Protein AF-Q45EZ3-F1 (afdb_monomer_lite)

InterPro domains:
  IPR009743 Hs1pro-1, C-terminal [PF07014] (209-253)
  IPR009869 Nematode resistance protein-like HSPRO1, N-terminal [PF07231] (1-206)
  IPR038759 HSPRO1/HSPRO2 [PTHR34795] (1-253)

Organism: Patellifolia procumbens (NCBI:txid19768)

Secondary structure (DSSP, 8-state):
-----------------------------------PPP-------PPPPHHHHHHHHHHHTHHHHHHHHH----TT-TTHHHHHHHHHHHHHHHHHHHHHHH---TT--HHHHHHHHHHHHHHHHHHHHHHHHT-SSTT-S-EE-GGG--S-----TTS----EEEEETTEEEEE-----SS-HHHHHHTSTTTHHHHHHHHHHHHHHGGGSSSB--SS---TT-PPEE-HHHHH-HHHHHHTT--GGGGTT--

pLDDT: mean 73.41, std 22.98, range [30.31, 97.88]

Radius of gyration: 28.73 Å; chains: 1; bounding box: 77×58×93 Å

Sequence (254 aa):
MVDFDCKTKMVQSTQNLTKKSPKITTKRTISTPLISPVPVISGELSPASESSCSAYESYLKLPELRQLWSSNEFPGWDNEPIIKPALQALEITFRFISLVLSDARPYINRREWNRKLESLARDQVELISVLCEDDETRGSAPIVDLTSSYGEVMPQTGSSAEVWKLANGEHDTTVVCRSSEFSLLPRLATWQKSEEIASRIFYAVESAMRRCGYSLGLGEPNLDGKPNLDYDAVCRPSELHALKKGALDYIQNS

Structure (mmCIF, N/CA/C/O backbone):
data_AF-Q45EZ3-F1
#
_entry.id   AF-Q45EZ3-F1
#
loop_
_atom_site.group_PDB
_atom_site.id
_atom_site.type_symbol
_atom_site.label_atom_id
_atom_site.label_alt_id
_atom_site.label_comp_id
_atom_site.label_asym_id
_atom_site.label_entity_id
_atom_site.label_seq_id
_atom_site.pdbx_PDB_ins_code
_atom_site.Cartn_x
_atom_site.Cartn_y
_atom_site.Cartn_z
_atom_site.occupancy
_atom_site.B_iso_or_equiv
_atom_site.auth_seq_id
_atom_site.auth_comp_id
_atom_site.auth_asym_id
_atom_site.auth_atom_id
_atom_site.pdbx_PDB_model_num
ATOM 1 N N . MET A 1 1 ? -15.206 33.902 41.483 1.00 42.97 1 MET A N 1
ATOM 2 C CA . MET A 1 1 ? -13.877 34.431 41.124 1.00 42.97 1 MET A CA 1
ATOM 3 C C . MET A 1 1 ? -12.858 33.541 41.807 1.00 42.97 1 MET A C 1
ATOM 5 O O . MET A 1 1 ? -12.756 33.605 43.024 1.00 42.97 1 MET A O 1
ATOM 9 N N . VAL A 1 2 ? -12.249 32.615 41.068 1.00 34.38 2 VAL A N 1
ATOM 10 C CA . VAL A 1 2 ? -11.208 31.726 41.601 1.00 34.38 2 VAL A CA 1
ATOM 11 C C . VAL A 1 2 ? -10.155 31.575 40.509 1.00 34.38 2 VAL A C 1
ATOM 13 O O . VAL A 1 2 ? -10.343 30.812 39.565 1.00 34.38 2 VAL A O 1
ATOM 16 N N . ASP A 1 3 ? -9.105 32.383 40.624 1.00 30.95 3 ASP A N 1
ATOM 17 C CA . ASP A 1 3 ? -7.866 32.263 39.860 1.00 30.95 3 ASP A CA 1
ATOM 18 C C . ASP A 1 3 ? -7.023 31.118 40.435 1.00 30.95 3 ASP A C 1
ATOM 20 O O . ASP A 1 3 ? -6.875 30.985 41.653 1.00 30.95 3 ASP A O 1
ATOM 24 N N . PHE A 1 4 ? -6.481 30.283 39.550 1.00 33.88 4 PHE A N 1
ATOM 25 C CA . PHE A 1 4 ? -5.559 29.200 39.883 1.00 33.88 4 PHE A CA 1
ATOM 26 C C . PHE A 1 4 ? -4.119 29.646 39.597 1.00 33.88 4 PHE A C 1
ATOM 28 O O . PHE A 1 4 ? -3.664 29.582 38.459 1.00 33.88 4 PHE A O 1
ATOM 35 N N . ASP A 1 5 ? -3.386 30.040 40.640 1.00 37.09 5 ASP A N 1
ATOM 36 C CA . ASP A 1 5 ? -1.945 30.317 40.574 1.00 37.09 5 ASP A CA 1
ATOM 37 C C . ASP A 1 5 ? -1.138 29.125 41.119 1.00 37.09 5 ASP A C 1
ATOM 39 O O . ASP A 1 5 ? -1.034 28.906 42.330 1.00 37.09 5 ASP A O 1
ATOM 43 N N . CYS A 1 6 ? -0.521 28.348 40.224 1.00 35.62 6 CYS A N 1
ATOM 44 C CA . CYS A 1 6 ? 0.441 27.306 40.588 1.00 35.62 6 CYS A CA 1
ATOM 45 C C . CYS A 1 6 ? 1.833 27.931 40.773 1.00 35.62 6 CYS A C 1
ATOM 47 O O . CYS A 1 6 ? 2.566 28.165 39.814 1.00 35.62 6 CYS A O 1
ATOM 49 N N . LYS A 1 7 ? 2.201 28.219 42.027 1.00 32.66 7 LYS A N 1
ATOM 50 C CA . LYS A 1 7 ? 3.461 28.881 42.389 1.00 32.66 7 LYS A CA 1
ATOM 51 C C . LYS A 1 7 ? 4.560 27.862 42.709 1.00 32.66 7 LYS A C 1
ATOM 53 O O . LYS A 1 7 ? 4.590 27.273 43.788 1.00 32.66 7 LYS A O 1
ATOM 58 N N . THR A 1 8 ? 5.495 27.701 41.779 1.00 39.59 8 THR A N 1
ATOM 59 C CA . THR A 1 8 ? 6.783 27.011 41.940 1.00 39.59 8 THR A CA 1
ATOM 60 C C . THR A 1 8 ? 7.620 27.703 43.024 1.00 39.59 8 THR A C 1
ATOM 62 O O . THR A 1 8 ? 7.817 28.917 42.974 1.00 39.59 8 THR A O 1
ATOM 65 N N . LYS A 1 9 ? 8.150 26.954 43.998 1.00 33.25 9 LYS A N 1
ATOM 66 C CA . LYS A 1 9 ? 9.154 27.454 44.954 1.00 33.25 9 LYS A CA 1
ATOM 67 C C . LYS A 1 9 ? 10.375 26.531 44.985 1.00 33.25 9 LYS A C 1
ATOM 69 O O . LYS A 1 9 ? 10.404 25.554 45.722 1.00 33.25 9 LYS A O 1
ATOM 74 N N . MET A 1 10 ? 11.401 26.896 44.214 1.00 38.12 10 MET A N 1
ATOM 75 C CA . MET A 1 10 ? 12.801 26.733 44.624 1.00 38.12 10 MET A CA 1
ATOM 76 C C . MET A 1 10 ? 13.124 27.871 45.591 1.00 38.12 10 MET A C 1
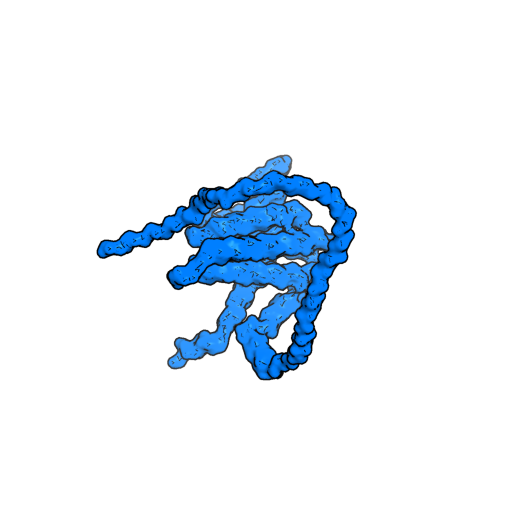ATOM 78 O O . MET A 1 10 ? 12.992 29.015 45.175 1.00 38.12 10 MET A O 1
ATOM 82 N N . VAL A 1 11 ? 13.597 27.587 46.808 1.00 33.41 11 VAL A N 1
ATOM 83 C CA . VAL A 1 11 ? 14.484 28.492 47.567 1.00 33.41 11 VAL A CA 1
ATOM 84 C C . VAL A 1 11 ? 15.376 27.663 48.499 1.00 33.41 11 VAL A C 1
ATOM 86 O O . VAL A 1 11 ? 14.901 26.890 49.326 1.00 33.41 11 VAL A O 1
ATOM 89 N N . GLN A 1 12 ? 16.682 27.864 48.338 1.00 34.59 12 GLN A N 1
ATOM 90 C CA . GLN A 1 12 ? 17.756 27.549 49.278 1.00 34.59 12 GLN A CA 1
ATOM 91 C C . GLN A 1 12 ? 17.675 28.476 50.504 1.00 34.59 12 GLN A C 1
ATOM 93 O O . GLN A 1 12 ? 17.465 29.667 50.307 1.00 34.59 12 GLN A O 1
ATOM 98 N N . SER A 1 13 ? 17.983 28.012 51.723 1.00 31.08 13 SER A N 1
ATOM 99 C CA . SER A 1 13 ? 18.925 28.760 52.580 1.00 31.08 13 SER A CA 1
ATOM 100 C C . SER A 1 13 ? 19.418 27.985 53.811 1.00 31.08 13 SER A C 1
ATOM 102 O O . SER A 1 13 ? 18.649 27.523 54.645 1.00 31.08 13 SER A O 1
ATOM 104 N N . THR A 1 14 ? 20.745 27.894 53.851 1.00 31.38 14 THR A N 1
ATOM 105 C CA . THR A 1 14 ? 21.743 27.768 54.930 1.00 31.38 14 THR A CA 1
ATOM 106 C C . THR A 1 14 ? 21.341 27.856 56.412 1.00 31.38 14 THR A C 1
ATOM 108 O O . THR A 1 14 ? 20.653 28.794 56.796 1.00 31.38 14 THR A O 1
ATOM 111 N N . GLN A 1 15 ? 22.002 27.048 57.264 1.00 30.88 15 GLN A N 1
ATOM 112 C CA . GLN A 1 15 ? 22.991 27.516 58.270 1.00 30.88 15 GLN A CA 1
ATOM 113 C C . GLN A 1 15 ? 23.556 26.359 59.129 1.00 30.88 15 GLN A C 1
ATOM 115 O O . GLN A 1 15 ? 22.813 25.705 59.852 1.00 30.88 15 GLN A O 1
ATOM 120 N N . ASN A 1 16 ? 24.879 26.133 59.094 1.00 30.91 16 ASN A N 1
ATOM 121 C CA . ASN A 1 16 ? 25.793 26.292 60.244 1.00 30.91 16 ASN A CA 1
ATOM 122 C C . ASN A 1 16 ? 27.162 25.620 60.024 1.00 30.91 16 ASN A C 1
ATOM 124 O O . ASN A 1 16 ? 27.290 24.497 59.545 1.00 30.91 16 ASN A O 1
ATOM 128 N N . LEU A 1 17 ? 28.193 26.381 60.383 1.00 35.97 17 LEU A N 1
ATOM 129 C CA . LEU A 1 17 ? 29.622 26.106 60.270 1.00 35.97 17 LEU A CA 1
ATOM 130 C C . LEU A 1 17 ? 30.067 24.981 61.213 1.00 35.97 17 LEU A C 1
ATOM 132 O O . LEU A 1 17 ? 29.785 25.052 62.399 1.00 35.97 17 LEU A O 1
ATOM 136 N N . THR A 1 18 ? 30.900 24.051 60.739 1.00 30.31 18 THR A N 1
ATOM 137 C CA . THR A 1 18 ? 32.104 23.614 61.474 1.00 30.31 18 THR A CA 1
ATOM 138 C C . THR A 1 18 ? 33.128 23.004 60.513 1.00 30.31 18 THR A C 1
ATOM 140 O O . THR A 1 18 ? 32.865 22.074 59.757 1.00 30.31 18 THR A O 1
ATOM 143 N N . LYS A 1 19 ? 34.328 23.585 60.535 1.00 42.78 19 LYS A N 1
ATOM 144 C CA . LYS A 1 19 ? 35.509 23.188 59.767 1.00 42.78 19 LYS A CA 1
ATOM 145 C C . LYS A 1 19 ? 36.081 21.882 60.320 1.00 42.78 19 LYS A C 1
ATOM 147 O O . LYS A 1 19 ? 36.644 21.938 61.406 1.00 42.78 19 LYS A O 1
ATOM 152 N N . LYS A 1 20 ? 36.039 20.776 59.568 1.00 32.34 20 LYS A N 1
ATOM 153 C CA . LYS A 1 20 ? 37.049 19.693 59.593 1.00 32.34 20 LYS A CA 1
ATOM 154 C C . LYS A 1 20 ? 37.012 18.930 58.268 1.00 32.34 20 LYS A C 1
ATOM 156 O O . LYS A 1 20 ? 36.026 18.272 57.966 1.00 32.34 20 LYS A O 1
ATOM 161 N N . SER A 1 21 ? 38.092 18.997 57.499 1.00 42.69 21 SER A N 1
ATOM 162 C CA . SER A 1 21 ? 38.322 18.122 56.347 1.00 42.69 21 SER A CA 1
ATOM 163 C C . SER A 1 21 ? 38.838 16.763 56.833 1.00 42.69 21 SER A C 1
ATOM 165 O O . SER A 1 21 ? 39.837 16.748 57.558 1.00 42.69 21 SER A O 1
ATOM 167 N N . PRO A 1 22 ? 38.265 15.623 56.408 1.00 34.03 22 PRO A N 1
ATOM 168 C CA . PRO A 1 22 ? 38.959 14.348 56.449 1.00 34.03 22 PRO A CA 1
ATOM 169 C C . PRO A 1 22 ? 39.285 13.851 55.035 1.00 34.03 22 PRO A C 1
ATOM 171 O O . PRO A 1 22 ? 38.510 13.969 54.089 1.00 34.03 22 PRO A O 1
ATOM 174 N N . LYS A 1 23 ? 40.494 13.304 54.925 1.00 35.50 23 LYS A N 1
ATOM 175 C CA . LYS A 1 23 ? 41.121 12.712 53.743 1.00 35.50 23 LYS A CA 1
ATOM 176 C C . LYS A 1 23 ? 40.203 11.712 53.027 1.00 35.50 23 LYS A C 1
ATOM 178 O O . LYS A 1 23 ? 39.778 10.722 53.620 1.00 35.50 23 LYS A O 1
ATOM 183 N N . ILE A 1 24 ? 39.996 11.927 51.728 1.00 32.72 24 ILE A N 1
ATOM 184 C CA . ILE A 1 24 ? 39.444 10.927 50.809 1.00 32.72 24 ILE A CA 1
ATOM 185 C C . ILE A 1 24 ? 40.454 9.781 50.731 1.00 32.72 24 ILE A C 1
ATOM 187 O O . ILE A 1 24 ? 41.541 9.933 50.179 1.00 32.72 24 ILE A O 1
ATOM 191 N N . THR A 1 25 ? 40.103 8.641 51.320 1.00 36.59 25 THR A N 1
ATOM 192 C CA . THR A 1 25 ? 40.832 7.386 51.129 1.00 36.59 25 THR A CA 1
ATOM 193 C C . THR A 1 25 ? 39.950 6.507 50.256 1.00 36.59 25 THR A C 1
ATOM 195 O O . THR A 1 25 ? 38.892 6.052 50.683 1.00 36.59 25 THR A O 1
ATOM 198 N N . THR A 1 26 ? 40.355 6.325 49.004 1.00 39.66 26 THR A N 1
ATOM 199 C CA . THR A 1 26 ? 39.654 5.511 48.011 1.00 39.66 26 THR A CA 1
ATOM 200 C C . THR A 1 26 ? 39.660 4.043 48.435 1.00 39.66 26 THR A C 1
ATOM 202 O O . THR A 1 26 ? 40.677 3.363 48.322 1.00 39.66 26 THR A O 1
ATOM 205 N N . LYS A 1 27 ? 38.511 3.527 48.875 1.00 36.47 27 LYS A N 1
ATOM 206 C CA . LYS A 1 27 ? 38.190 2.097 48.786 1.00 36.47 27 LYS A CA 1
ATOM 207 C C . LYS A 1 27 ? 36.907 1.961 47.981 1.00 36.47 27 LYS A C 1
ATOM 209 O O . LYS A 1 27 ? 35.803 2.102 48.491 1.00 36.47 27 LYS A O 1
ATOM 214 N N . ARG A 1 28 ? 37.090 1.754 46.678 1.00 34.34 28 ARG A N 1
ATOM 215 C CA . ARG A 1 28 ? 36.035 1.416 45.727 1.00 34.34 28 ARG A CA 1
ATOM 216 C C . ARG A 1 28 ? 35.630 -0.036 45.981 1.00 34.34 28 ARG A C 1
ATOM 218 O O . ARG A 1 28 ? 36.210 -0.947 45.403 1.00 34.34 28 ARG A O 1
ATOM 225 N N . THR A 1 29 ? 34.663 -0.250 46.865 1.00 38.53 29 THR A N 1
ATOM 226 C CA . THR A 1 29 ? 33.936 -1.521 46.928 1.00 38.53 29 THR A CA 1
ATOM 227 C C . THR A 1 29 ? 32.869 -1.457 45.844 1.00 38.53 29 THR A C 1
ATOM 229 O O .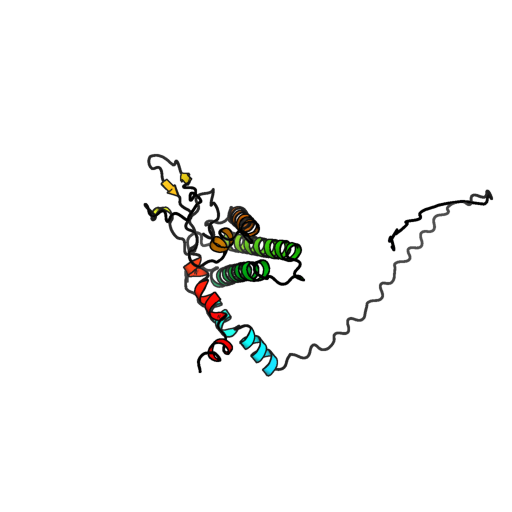 THR A 1 29 ? 31.936 -0.664 45.928 1.00 38.53 29 THR A O 1
ATOM 232 N N . ILE A 1 30 ? 33.063 -2.218 44.769 1.00 40.81 30 ILE A N 1
ATOM 233 C CA . ILE A 1 30 ? 32.087 -2.357 43.687 1.00 40.81 30 ILE A CA 1
ATOM 234 C C . ILE A 1 30 ? 30.937 -3.202 44.240 1.00 40.81 30 ILE A C 1
ATOM 236 O O . ILE A 1 30 ? 31.025 -4.424 44.276 1.00 40.81 30 ILE A O 1
ATOM 240 N N . SER A 1 31 ? 29.874 -2.557 44.709 1.00 38.16 31 SER A N 1
ATOM 241 C CA . SER A 1 31 ? 28.575 -3.197 44.901 1.00 38.16 31 SER A CA 1
ATOM 242 C C . SER A 1 31 ? 27.814 -3.123 43.578 1.00 38.16 31 SER A C 1
ATOM 244 O O . SER A 1 31 ? 27.193 -2.117 43.243 1.00 38.16 31 SER A O 1
ATOM 246 N N . THR A 1 32 ? 27.907 -4.193 42.793 1.00 46.00 32 THR A N 1
ATOM 247 C CA . THR A 1 32 ? 26.986 -4.475 41.686 1.00 46.00 32 THR A CA 1
ATOM 248 C C . THR A 1 32 ? 25.553 -4.535 42.222 1.00 46.00 32 THR A C 1
ATOM 250 O O . THR A 1 32 ? 25.325 -5.244 43.207 1.00 46.00 32 THR A O 1
ATOM 253 N N . PRO A 1 33 ? 24.574 -3.840 41.615 1.00 41.41 33 PRO A N 1
ATOM 254 C CA . PRO A 1 33 ? 23.182 -4.035 41.978 1.00 41.41 33 PRO A CA 1
ATOM 255 C C . PRO A 1 33 ? 22.778 -5.442 41.533 1.00 41.41 33 PRO A C 1
ATOM 257 O O . PRO A 1 33 ? 22.877 -5.787 40.355 1.00 41.41 33 PRO A O 1
ATOM 260 N N . LEU A 1 34 ? 22.359 -6.268 42.490 1.00 42.03 34 LEU A N 1
ATOM 261 C CA . LEU A 1 34 ? 21.733 -7.550 42.210 1.00 42.03 34 LEU A CA 1
ATOM 262 C C . LEU A 1 34 ? 20.381 -7.241 41.554 1.00 42.03 34 LEU A C 1
ATOM 264 O O . LEU A 1 34 ? 19.410 -6.910 42.232 1.00 42.03 34 LEU A O 1
ATOM 268 N N . ILE A 1 35 ? 20.341 -7.272 40.222 1.00 49.22 35 ILE A N 1
ATOM 269 C CA . ILE A 1 35 ? 19.091 -7.300 39.468 1.00 49.22 35 ILE A CA 1
ATOM 270 C C . ILE A 1 35 ? 18.428 -8.615 39.864 1.00 49.22 35 ILE A C 1
ATOM 272 O O . ILE A 1 35 ? 18.841 -9.683 39.420 1.00 49.22 35 ILE A O 1
ATOM 276 N N . SER A 1 36 ? 17.449 -8.539 40.765 1.00 48.25 36 SER A N 1
ATOM 277 C CA . SER A 1 36 ? 16.535 -9.647 41.011 1.00 48.25 36 SER A CA 1
ATOM 278 C C . SER A 1 36 ? 15.872 -9.965 39.672 1.00 48.25 36 SER A C 1
ATOM 280 O O . SER A 1 36 ? 15.180 -9.088 39.144 1.00 48.25 36 SER A O 1
ATOM 282 N N . PRO A 1 37 ? 16.070 -11.157 39.084 1.00 47.38 37 PRO A N 1
ATOM 283 C CA . PRO A 1 37 ? 15.303 -11.529 37.915 1.00 47.38 37 PRO A CA 1
ATOM 284 C C . PRO A 1 37 ? 13.846 -11.592 38.367 1.00 47.38 37 PRO A C 1
ATOM 286 O O . PRO A 1 37 ? 13.493 -12.351 39.271 1.00 47.38 37 PRO A O 1
ATOM 289 N N . VAL A 1 38 ? 13.009 -10.734 37.786 1.00 49.94 38 VAL A N 1
ATOM 290 C CA . VAL A 1 38 ? 11.563 -10.944 37.805 1.00 49.94 38 VAL A CA 1
ATOM 291 C C . VAL A 1 38 ? 11.367 -12.374 37.305 1.00 49.94 38 VAL A C 1
ATOM 293 O O . VAL A 1 38 ? 11.875 -12.681 36.222 1.00 49.94 38 VAL A O 1
ATOM 296 N N . PRO A 1 39 ? 10.726 -13.276 38.069 1.00 45.66 39 PRO A N 1
ATOM 297 C CA . PRO A 1 39 ? 10.408 -14.578 37.530 1.00 45.66 39 PRO A CA 1
ATOM 298 C C . PRO A 1 39 ? 9.500 -14.308 36.337 1.00 45.66 39 PRO A C 1
ATOM 300 O O . PRO A 1 39 ? 8.387 -13.802 36.486 1.00 45.66 39 PRO A O 1
ATOM 303 N N . VAL A 1 40 ? 10.013 -14.591 35.141 1.00 54.50 40 VAL A N 1
ATOM 304 C CA . VAL A 1 40 ? 9.179 -14.824 33.974 1.00 54.50 40 VAL A CA 1
ATOM 305 C C . VAL A 1 40 ? 8.340 -16.024 34.375 1.00 54.50 40 VAL A C 1
ATOM 307 O O . VAL A 1 40 ? 8.776 -17.169 34.288 1.00 54.50 40 VAL A O 1
ATOM 310 N N . ILE A 1 41 ? 7.164 -15.752 34.935 1.00 53.81 41 ILE A N 1
ATOM 311 C CA . ILE A 1 41 ? 6.106 -16.736 34.993 1.00 53.81 41 ILE A CA 1
ATOM 312 C C . ILE A 1 41 ? 5.771 -16.930 33.523 1.00 53.81 41 ILE A C 1
ATOM 314 O O . ILE A 1 41 ? 5.046 -16.132 32.931 1.00 53.81 41 ILE A O 1
ATOM 318 N N . SER A 1 42 ? 6.391 -17.943 32.921 1.00 54.78 42 SER A N 1
ATOM 319 C CA . SER A 1 42 ? 5.874 -18.606 31.738 1.00 54.78 42 SER A CA 1
ATOM 320 C C . SER A 1 42 ? 4.490 -19.108 32.124 1.00 54.78 42 SER A C 1
ATOM 322 O O . SER A 1 42 ? 4.325 -20.250 32.538 1.00 54.78 42 SER A O 1
ATOM 324 N N . GLY A 1 43 ? 3.503 -18.212 32.104 1.00 57.28 43 GLY A N 1
ATOM 325 C CA . GLY A 1 43 ? 2.116 -18.616 32.080 1.00 57.28 43 GLY A CA 1
ATOM 326 C C . GLY A 1 43 ? 1.997 -19.494 30.852 1.00 57.28 43 GLY A C 1
ATOM 327 O O . GLY A 1 43 ? 2.354 -19.050 29.760 1.00 57.28 43 GLY A O 1
ATOM 328 N N . GLU A 1 44 ? 1.606 -20.750 31.050 1.00 56.62 44 GLU A N 1
ATOM 329 C CA . GLU A 1 44 ? 1.219 -21.634 29.961 1.00 56.62 44 GLU A CA 1
ATOM 330 C C . GLU A 1 44 ? 0.225 -20.869 29.088 1.00 56.62 44 GLU A C 1
ATOM 332 O O . GLU A 1 44 ? -0.932 -20.667 29.459 1.00 56.62 44 GLU A O 1
ATOM 337 N N . LEU A 1 45 ? 0.697 -20.375 27.944 1.00 71.31 45 LEU A N 1
ATOM 338 C CA . LEU A 1 45 ? -0.165 -19.832 26.914 1.00 71.31 45 LEU A CA 1
ATOM 339 C C . LEU A 1 45 ? -0.903 -21.036 26.337 1.00 71.31 45 LEU A C 1
ATOM 341 O O . LEU A 1 45 ? -0.422 -21.696 25.419 1.00 71.31 45 LEU A O 1
ATOM 345 N N . SER A 1 46 ? -2.037 -21.379 26.945 1.00 81.12 46 SER A N 1
ATOM 346 C CA . SER A 1 46 ? -2.943 -22.364 26.373 1.00 81.12 46 SER A CA 1
ATOM 347 C C . SER A 1 46 ? -3.398 -21.838 25.005 1.00 81.12 46 SER A C 1
ATOM 349 O O . SER A 1 46 ? -3.740 -20.652 24.906 1.00 81.12 46 SER A O 1
ATOM 351 N N . PRO A 1 47 ? -3.359 -22.657 23.938 1.00 84.81 47 PRO A N 1
ATOM 352 C CA . PRO A 1 47 ? -3.814 -22.221 22.626 1.00 84.81 47 PRO A CA 1
ATOM 353 C C . PRO A 1 47 ? -5.282 -21.788 22.701 1.00 84.81 47 PRO A C 1
ATOM 355 O O . PRO A 1 47 ? -6.081 -22.368 23.439 1.00 84.81 47 PRO A O 1
ATOM 358 N N . ALA A 1 48 ? -5.643 -20.755 21.938 1.00 87.25 48 ALA A N 1
ATOM 359 C CA . ALA A 1 48 ? -7.032 -20.323 21.836 1.00 87.25 48 ALA A CA 1
ATOM 360 C C . ALA A 1 48 ? -7.923 -21.474 21.333 1.00 87.25 48 ALA A C 1
ATOM 362 O O . ALA A 1 48 ? -7.469 -22.350 20.594 1.00 87.25 48 ALA A O 1
ATOM 363 N N . SER A 1 49 ? -9.200 -21.476 21.727 1.00 93.19 49 SER A N 1
ATOM 364 C CA . SER A 1 49 ? -10.143 -22.491 21.252 1.00 93.19 49 SER A CA 1
ATOM 365 C C . SER A 1 49 ? -10.311 -22.414 19.732 1.00 93.19 49 SER A C 1
ATOM 367 O O . SER A 1 49 ? -10.303 -21.326 19.155 1.00 93.19 49 SER A O 1
ATOM 369 N N . GLU A 1 50 ? -10.548 -23.555 19.085 1.00 93.00 50 GLU A N 1
ATOM 370 C CA . GLU A 1 50 ? -10.766 -23.636 17.632 1.00 93.00 50 GLU A CA 1
ATOM 371 C C . GLU A 1 50 ? -11.907 -22.714 17.164 1.00 93.00 50 GLU A C 1
ATOM 373 O O . GLU A 1 50 ? -11.786 -22.016 16.159 1.00 93.00 50 GLU A O 1
ATOM 378 N N . SER A 1 51 ? -12.976 -22.610 17.962 1.00 93.50 51 SER A N 1
ATOM 379 C CA . SER A 1 51 ? -14.083 -21.679 17.715 1.00 93.50 51 SER A CA 1
ATOM 380 C C . SER A 1 51 ? -13.648 -20.209 17.723 1.00 93.50 51 SER A C 1
ATOM 382 O O . SER A 1 51 ? -14.151 -19.417 16.930 1.00 93.50 51 SER A O 1
ATOM 384 N N . SER A 1 52 ? -12.719 -19.835 18.608 1.00 91.38 52 SER A N 1
ATOM 385 C CA . SER A 1 52 ? -12.205 -18.465 18.711 1.00 91.38 52 SER A CA 1
ATOM 386 C C . SER A 1 52 ? -11.270 -18.142 17.548 1.00 91.38 52 SER A C 1
ATOM 388 O O . SER A 1 52 ? -11.350 -17.048 16.993 1.00 91.38 52 SER A O 1
ATOM 390 N N . CYS A 1 53 ? -10.438 -19.104 17.134 1.00 92.69 53 CYS A N 1
ATOM 391 C CA . CYS A 1 53 ? -9.597 -18.984 15.943 1.00 92.69 53 CYS A CA 1
ATOM 392 C C . CYS A 1 53 ? -10.447 -18.821 14.676 1.00 92.69 53 CYS A C 1
ATOM 394 O O . CYS A 1 53 ? -10.236 -17.877 13.921 1.00 92.69 53 CYS A O 1
ATOM 396 N N . SER A 1 54 ? -11.470 -19.663 14.488 1.00 91.69 54 SER A N 1
ATOM 397 C CA . SER A 1 54 ? -12.379 -19.573 13.338 1.00 91.69 54 SER A CA 1
ATOM 398 C C . SER A 1 54 ? -13.156 -18.250 13.310 1.00 91.69 54 SER A C 1
ATOM 400 O O . SER A 1 54 ? -13.272 -17.616 12.260 1.00 91.69 54 SER A O 1
ATOM 402 N N . ALA A 1 55 ? -13.632 -17.773 14.467 1.00 91.31 55 ALA A N 1
ATOM 403 C CA . ALA A 1 55 ? -14.293 -16.472 14.566 1.00 91.31 55 ALA A CA 1
ATOM 404 C C . ALA A 1 55 ? -13.345 -15.311 14.218 1.00 91.31 55 ALA A C 1
ATOM 406 O O . ALA A 1 55 ? -13.748 -14.380 13.522 1.00 91.31 55 ALA A O 1
ATOM 407 N N . TYR A 1 56 ? -12.087 -15.374 14.663 1.00 91.62 56 TYR A N 1
ATOM 408 C CA . TYR A 1 56 ? -11.058 -14.387 14.332 1.00 91.62 56 TYR A CA 1
ATOM 409 C C . TYR A 1 56 ? -10.734 -14.375 12.833 1.00 91.62 56 TYR A C 1
ATOM 411 O O . TYR A 1 56 ? -10.761 -13.315 12.204 1.00 91.62 56 TYR A O 1
ATOM 419 N N . GLU A 1 57 ? -10.501 -15.550 12.244 1.00 92.62 57 GLU A N 1
ATOM 420 C CA . GLU A 1 57 ? -10.248 -15.707 10.809 1.00 92.62 57 GLU A CA 1
ATOM 421 C C . GLU A 1 57 ? -11.418 -15.189 9.970 1.00 92.62 57 GLU A C 1
ATOM 423 O O . GLU A 1 57 ? -11.207 -14.446 9.011 1.00 92.62 57 GLU A O 1
ATOM 428 N N . SER A 1 58 ? -12.655 -15.506 10.367 1.00 90.50 58 SER A N 1
ATOM 429 C CA . SER A 1 58 ? -13.859 -15.027 9.687 1.00 90.50 58 SER A CA 1
ATOM 430 C C . SER A 1 58 ? -14.100 -13.527 9.875 1.00 90.50 58 SER A C 1
ATOM 432 O O . SER A 1 58 ? -14.677 -12.904 8.984 1.00 90.50 58 SER A O 1
ATOM 434 N N . TYR A 1 59 ? -13.721 -12.942 11.015 1.00 89.38 59 TYR A N 1
ATOM 435 C CA . TYR A 1 59 ? -13.863 -11.505 11.264 1.00 89.38 59 TYR A CA 1
ATOM 436 C C . TYR A 1 59 ? -12.899 -10.692 10.396 1.00 89.38 59 TYR A C 1
ATOM 438 O O . TYR A 1 59 ? -13.288 -9.682 9.815 1.00 89.38 59 TYR A O 1
ATOM 446 N N . LEU A 1 60 ? -11.652 -11.155 10.284 1.00 89.38 60 LEU A N 1
ATOM 447 C CA . LEU A 1 60 ? -10.617 -10.505 9.480 1.00 89.38 60 LEU A CA 1
ATOM 448 C C . LEU A 1 60 ? -10.617 -10.920 8.008 1.00 89.38 60 LEU A C 1
ATOM 450 O O . LEU A 1 60 ? -9.852 -10.345 7.236 1.00 89.38 60 LEU A O 1
ATOM 454 N N . LYS A 1 61 ? -11.447 -11.896 7.619 1.00 90.38 61 LYS A N 1
ATOM 455 C CA . LYS A 1 61 ? -11.489 -12.431 6.250 1.00 90.38 61 LYS A CA 1
ATOM 456 C C . LYS A 1 61 ? -10.143 -13.000 5.797 1.00 90.38 61 LYS A C 1
ATOM 458 O O . LYS A 1 61 ? -9.729 -12.833 4.652 1.00 90.38 61 LYS A O 1
ATOM 463 N N . LEU A 1 62 ? -9.440 -13.664 6.721 1.00 90.81 62 LEU A N 1
ATOM 464 C CA . LEU A 1 62 ? -8.105 -14.215 6.472 1.00 90.81 62 LEU A CA 1
ATOM 465 C C . LEU A 1 62 ? -8.072 -15.270 5.357 1.00 90.81 62 LEU A C 1
ATOM 467 O O . LEU A 1 62 ? -7.114 -15.237 4.586 1.00 90.81 62 LEU A O 1
ATOM 471 N N . PRO A 1 63 ? -9.056 -16.180 5.214 1.00 91.69 63 PRO A N 1
ATOM 472 C CA . PRO A 1 63 ? -9.059 -17.134 4.106 1.00 91.69 63 PRO A CA 1
ATOM 473 C C . PRO A 1 63 ? -9.119 -16.445 2.738 1.00 91.69 63 PRO A C 1
ATOM 475 O O . PRO A 1 63 ? -8.328 -16.767 1.852 1.00 91.69 63 PRO A O 1
ATOM 478 N N . GLU A 1 64 ? -10.011 -15.465 2.582 1.00 91.56 64 GLU A N 1
ATOM 479 C CA . GLU A 1 64 ? -10.184 -14.717 1.336 1.00 91.56 64 GLU A CA 1
ATOM 480 C C . GLU A 1 64 ? -8.957 -13.839 1.031 1.00 91.56 64 GLU A C 1
ATOM 482 O O . GLU A 1 64 ? -8.469 -13.800 -0.098 1.00 91.56 64 GLU A O 1
ATOM 487 N N . LEU A 1 65 ? -8.394 -13.193 2.053 1.00 91.31 65 LEU A N 1
ATOM 488 C CA . LEU A 1 65 ? -7.168 -12.401 1.948 1.00 91.31 65 LEU A CA 1
ATOM 489 C C . LEU A 1 65 ? -5.955 -13.273 1.571 1.00 91.31 65 LEU A C 1
ATOM 491 O O . LEU A 1 65 ? -5.176 -12.919 0.690 1.00 91.31 65 LEU A O 1
ATOM 495 N N . ARG A 1 66 ? -5.828 -14.462 2.175 1.00 91.50 66 ARG A N 1
ATOM 496 C CA . ARG A 1 66 ? -4.776 -15.434 1.845 1.00 91.50 66 ARG A CA 1
ATOM 497 C C . ARG A 1 66 ? -4.899 -15.935 0.409 1.00 91.50 66 ARG A C 1
ATOM 499 O O . ARG A 1 66 ? -3.878 -16.188 -0.230 1.00 91.50 66 ARG A O 1
ATOM 506 N N . GLN A 1 67 ? -6.117 -16.077 -0.110 1.00 91.75 67 GLN A N 1
ATOM 507 C CA . GLN A 1 67 ? -6.333 -16.437 -1.509 1.00 91.75 67 GLN A CA 1
ATOM 508 C C . GLN A 1 67 ? -5.776 -15.362 -2.455 1.00 91.75 67 GLN A C 1
ATOM 510 O O . GLN A 1 67 ? -5.088 -15.710 -3.409 1.00 91.75 67 GLN A O 1
ATOM 515 N N . LEU A 1 68 ? -5.988 -14.074 -2.154 1.00 89.88 68 LEU A N 1
ATOM 516 C CA . LEU A 1 68 ? -5.407 -12.967 -2.929 1.00 89.88 68 LEU A CA 1
ATOM 517 C C . LEU A 1 68 ? -3.873 -12.923 -2.848 1.00 89.88 68 LEU A C 1
ATOM 519 O O . LEU A 1 68 ? -3.215 -12.572 -3.821 1.00 89.88 68 LEU A O 1
ATOM 523 N N . TRP A 1 69 ? -3.294 -13.282 -1.700 1.00 89.19 69 TRP A N 1
ATOM 524 C CA . TRP A 1 69 ? -1.836 -13.328 -1.512 1.00 89.19 69 TRP A CA 1
ATOM 525 C C . TRP A 1 69 ? -1.160 -14.483 -2.235 1.00 89.19 69 TRP A C 1
ATOM 527 O O . TRP A 1 69 ? -0.004 -14.374 -2.625 1.00 89.19 69 TRP A O 1
ATOM 53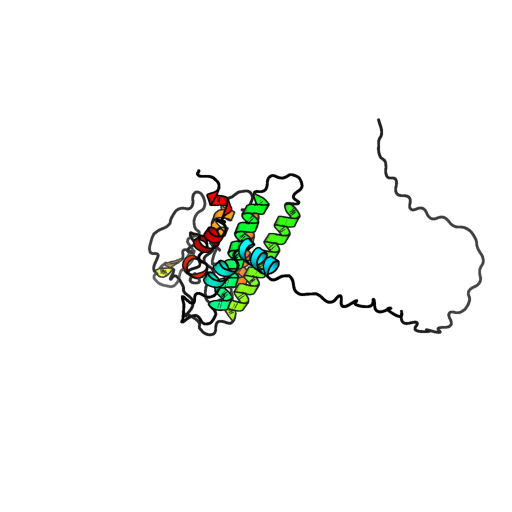7 N N . SER A 1 70 ? -1.866 -15.604 -2.358 1.00 87.56 70 SER A N 1
ATOM 538 C CA . SER A 1 70 ? -1.323 -16.840 -2.923 1.00 87.56 70 SER A CA 1
ATOM 539 C C . SER A 1 70 ? -1.590 -17.001 -4.416 1.00 87.56 70 SER A C 1
ATOM 541 O O . SER A 1 70 ? -1.076 -17.952 -5.007 1.00 87.56 70 SER A O 1
ATOM 543 N N . SER A 1 71 ? -2.356 -16.101 -5.046 1.00 87.38 71 SER A N 1
ATOM 544 C CA . SER A 1 71 ? -2.484 -16.105 -6.501 1.00 87.38 71 SER A CA 1
ATOM 545 C C . SER A 1 71 ? -1.170 -15.644 -7.130 1.00 87.38 71 SER A C 1
ATOM 547 O O . SER A 1 71 ? -0.722 -14.525 -6.890 1.00 87.38 71 SER A O 1
ATOM 549 N N . ASN A 1 72 ? -0.563 -16.531 -7.916 1.00 85.56 72 ASN A N 1
ATOM 550 C CA . ASN A 1 72 ? 0.597 -16.235 -8.747 1.00 85.56 72 ASN A CA 1
ATOM 551 C C . ASN A 1 72 ? 0.093 -15.943 -10.161 1.00 85.56 72 ASN A C 1
ATOM 553 O O . ASN A 1 72 ? -0.401 -16.836 -10.855 1.00 85.56 72 ASN A O 1
ATOM 557 N N . GLU A 1 73 ? 0.123 -14.673 -10.527 1.00 87.00 73 GLU A N 1
ATOM 558 C CA . GLU A 1 73 ? -0.375 -14.167 -11.806 1.00 87.00 73 GLU A CA 1
ATOM 559 C C . GLU A 1 73 ? 0.765 -13.764 -12.735 1.00 87.00 73 GLU A C 1
ATOM 561 O O . GLU A 1 73 ? 0.575 -13.686 -13.951 1.00 87.00 73 GLU A O 1
ATOM 566 N N . PHE A 1 74 ? 1.955 -13.565 -12.171 1.00 88.06 74 PHE A N 1
ATOM 567 C CA . PHE A 1 74 ? 3.153 -13.131 -12.863 1.00 88.06 74 PHE A CA 1
ATOM 568 C C . PHE A 1 74 ? 4.249 -14.180 -12.647 1.00 88.06 74 PHE A C 1
ATOM 570 O O . PHE A 1 74 ? 5.224 -13.927 -11.946 1.00 88.06 74 PHE A O 1
ATOM 577 N N . PRO A 1 75 ? 4.152 -15.358 -13.294 1.00 81.06 75 PRO A N 1
ATOM 578 C CA . PRO A 1 75 ? 5.049 -16.486 -13.033 1.00 81.06 75 PRO A CA 1
ATOM 579 C C . PRO A 1 75 ? 6.514 -16.226 -13.408 1.00 81.06 75 PRO A C 1
ATOM 581 O O . PRO A 1 75 ? 7.375 -17.015 -13.041 1.00 81.06 75 PRO A O 1
ATOM 584 N N . GLY A 1 76 ? 6.801 -15.159 -14.161 1.00 83.38 76 GLY A N 1
ATOM 585 C CA . GLY A 1 76 ? 8.168 -14.717 -14.442 1.00 83.38 76 GLY A CA 1
ATOM 586 C C . GLY A 1 76 ? 8.780 -13.849 -13.340 1.00 83.38 76 GLY A C 1
ATOM 587 O O . GLY A 1 76 ? 9.983 -13.608 -13.382 1.00 83.38 76 GLY A O 1
ATOM 588 N N . TRP A 1 77 ? 7.974 -13.370 -12.389 1.00 88.50 77 TRP A N 1
ATOM 589 C CA . TRP A 1 77 ? 8.378 -12.468 -11.318 1.00 88.50 77 TRP A CA 1
ATOM 590 C C . TRP A 1 77 ? 8.517 -13.229 -9.996 1.00 88.50 77 TRP A C 1
ATOM 592 O O . TRP A 1 77 ? 7.563 -13.379 -9.232 1.00 88.50 77 TRP A O 1
ATOM 602 N N . ASP A 1 78 ? 9.733 -13.694 -9.711 1.00 86.50 78 ASP A N 1
ATOM 603 C CA . ASP A 1 78 ? 10.027 -14.572 -8.567 1.00 86.50 78 ASP A CA 1
ATOM 604 C C . ASP A 1 78 ? 9.665 -13.950 -7.207 1.00 86.50 78 ASP A C 1
ATOM 606 O O . ASP A 1 78 ? 9.316 -14.657 -6.258 1.00 86.50 78 ASP A O 1
ATOM 610 N N . ASN A 1 79 ? 9.693 -12.617 -7.121 1.00 88.06 79 ASN A N 1
ATOM 611 C CA . ASN A 1 79 ? 9.383 -11.865 -5.909 1.00 88.06 79 ASN A CA 1
ATOM 612 C C . ASN A 1 79 ? 7.886 -11.544 -5.735 1.00 88.06 79 ASN A C 1
ATOM 614 O O . ASN A 1 79 ? 7.511 -11.000 -4.690 1.00 88.06 79 ASN A O 1
ATOM 618 N N . GLU A 1 80 ? 7.013 -11.911 -6.688 1.00 90.00 80 GLU A N 1
ATOM 619 C CA . GLU A 1 80 ? 5.555 -11.723 -6.591 1.00 90.00 80 GLU A CA 1
ATOM 620 C C . GLU A 1 80 ? 4.975 -12.137 -5.221 1.00 90.00 80 GLU A C 1
ATOM 622 O O . GLU A 1 80 ? 4.316 -11.298 -4.599 1.00 90.00 80 GLU A O 1
ATOM 627 N N . PRO A 1 81 ? 5.217 -13.355 -4.680 1.00 90.56 81 PRO A N 1
ATOM 628 C CA . PRO A 1 81 ? 4.576 -13.801 -3.439 1.00 90.56 81 PRO A CA 1
ATOM 629 C C . PRO A 1 81 ? 4.969 -12.985 -2.200 1.00 90.56 81 PRO A C 1
ATOM 631 O O . PRO A 1 81 ? 4.317 -13.106 -1.164 1.00 90.56 81 PRO A O 1
ATOM 634 N N . ILE A 1 82 ? 6.024 -12.169 -2.281 1.00 91.31 82 ILE A N 1
ATOM 635 C CA . ILE A 1 82 ? 6.498 -11.320 -1.182 1.00 91.31 82 ILE A CA 1
ATOM 636 C C . ILE A 1 82 ? 6.082 -9.864 -1.419 1.00 91.31 82 ILE A C 1
ATOM 638 O O . ILE A 1 82 ? 5.540 -9.218 -0.518 1.00 91.31 82 ILE A O 1
ATOM 642 N N . ILE A 1 83 ? 6.285 -9.352 -2.636 1.00 92.00 83 ILE A N 1
ATOM 643 C CA . ILE A 1 83 ? 5.994 -7.957 -2.980 1.00 92.00 83 ILE A CA 1
ATOM 64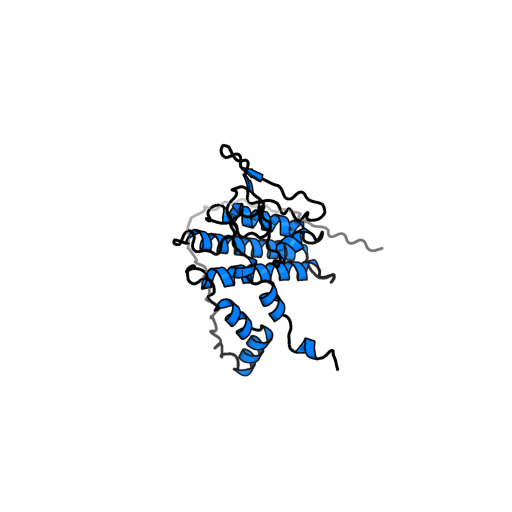4 C C . ILE A 1 83 ? 4.483 -7.713 -3.039 1.00 92.00 83 ILE A C 1
ATOM 646 O O . ILE A 1 83 ? 4.010 -6.700 -2.524 1.00 92.00 83 ILE A O 1
ATOM 650 N N . LYS A 1 84 ? 3.691 -8.643 -3.588 1.00 93.25 84 LYS A N 1
ATOM 651 C CA . LYS A 1 84 ? 2.234 -8.479 -3.712 1.00 93.25 84 LYS A CA 1
ATOM 652 C C . LYS A 1 84 ? 1.544 -8.268 -2.353 1.00 93.25 84 LYS A C 1
ATOM 654 O O . LYS A 1 84 ? 0.841 -7.263 -2.217 1.00 93.25 84 LYS A O 1
ATOM 659 N N . PRO A 1 85 ? 1.776 -9.093 -1.309 1.00 94.19 85 PRO A N 1
ATOM 660 C CA . PRO A 1 85 ? 1.251 -8.807 0.028 1.00 94.19 85 PRO A CA 1
ATOM 661 C C . PRO A 1 85 ? 1.754 -7.485 0.621 1.00 94.19 85 PRO A C 1
ATOM 663 O O . PRO A 1 85 ? 0.994 -6.808 1.314 1.00 94.19 85 PRO A O 1
ATOM 666 N N . ALA A 1 86 ? 3.002 -7.085 0.348 1.00 95.06 86 ALA A N 1
ATOM 667 C CA . ALA A 1 86 ? 3.547 -5.816 0.834 1.00 95.06 86 ALA A CA 1
ATOM 668 C C . ALA A 1 86 ? 2.835 -4.604 0.202 1.00 95.06 86 ALA A C 1
ATOM 670 O O . ALA A 1 86 ? 2.437 -3.679 0.914 1.00 95.06 86 ALA A O 1
ATOM 671 N N . LEU A 1 87 ? 2.583 -4.640 -1.111 1.00 95.06 87 LEU A N 1
ATOM 672 C CA . LEU A 1 87 ? 1.815 -3.611 -1.821 1.00 95.06 87 LEU A CA 1
ATOM 673 C C . LEU A 1 87 ? 0.363 -3.549 -1.330 1.00 95.06 87 LEU A C 1
ATOM 675 O O . LEU A 1 87 ? -0.178 -2.461 -1.133 1.00 95.06 87 LEU A O 1
ATOM 679 N N . GLN A 1 88 ? -0.256 -4.699 -1.056 1.00 94.75 88 GLN A N 1
ATOM 680 C CA . GLN A 1 88 ? -1.601 -4.748 -0.480 1.00 94.75 88 GLN A CA 1
ATOM 681 C C . GLN A 1 88 ? -1.648 -4.221 0.957 1.00 94.75 88 GLN A C 1
ATOM 683 O O . GLN A 1 88 ? -2.590 -3.517 1.325 1.00 94.75 88 GLN A O 1
ATOM 688 N N . ALA A 1 89 ? -0.628 -4.499 1.772 1.00 95.19 89 ALA A N 1
ATOM 689 C CA . ALA A 1 89 ? -0.504 -3.922 3.107 1.00 95.19 89 ALA A CA 1
ATOM 690 C C . ALA A 1 89 ? -0.403 -2.390 3.051 1.00 95.19 89 ALA A C 1
ATOM 692 O O . ALA A 1 89 ? -1.006 -1.703 3.880 1.00 95.19 89 ALA A O 1
ATOM 693 N N . LEU A 1 90 ? 0.297 -1.854 2.050 1.00 96.19 90 LEU A N 1
ATOM 694 C CA . LEU A 1 90 ? 0.380 -0.418 1.805 1.00 96.19 90 LEU A CA 1
ATOM 695 C C . LEU A 1 90 ? -0.993 0.178 1.427 1.00 96.19 90 LEU A C 1
ATOM 697 O O . LEU A 1 90 ? -1.401 1.199 1.983 1.00 96.19 90 LEU A O 1
ATOM 701 N N . GLU A 1 91 ? -1.771 -0.497 0.578 1.00 95.44 91 GLU A N 1
ATOM 702 C CA . GLU A 1 91 ? -3.138 -0.076 0.227 1.00 95.44 91 GLU A CA 1
ATOM 703 C C . GLU A 1 91 ? -4.102 -0.130 1.434 1.00 95.44 91 GLU A C 1
ATOM 705 O O . GLU A 1 91 ? -4.951 0.754 1.611 1.00 95.44 91 GLU A O 1
ATOM 710 N N . ILE A 1 92 ? -3.946 -1.114 2.331 1.00 95.06 92 ILE A N 1
ATOM 711 C CA . ILE A 1 92 ? -4.662 -1.149 3.620 1.00 95.06 92 ILE A CA 1
ATOM 712 C C . ILE A 1 92 ? -4.294 0.076 4.468 1.00 95.06 92 ILE A C 1
ATOM 714 O O . ILE A 1 92 ? -5.184 0.705 5.049 1.00 95.06 92 ILE A O 1
ATOM 718 N N . THR A 1 93 ? -3.017 0.465 4.508 1.00 96.81 93 THR A N 1
ATOM 719 C CA . THR A 1 93 ? -2.564 1.673 5.214 1.00 96.81 93 THR A CA 1
ATOM 720 C C . THR A 1 93 ? -3.186 2.939 4.625 1.00 96.81 93 THR A C 1
ATOM 722 O O . THR A 1 93 ? -3.680 3.774 5.385 1.00 96.81 93 THR A O 1
ATOM 725 N N . PHE A 1 94 ? -3.267 3.081 3.297 1.00 96.25 94 PHE A N 1
ATOM 726 C CA . PHE A 1 94 ? -3.939 4.227 2.664 1.00 96.25 94 PHE A CA 1
ATOM 727 C C . PHE A 1 94 ? -5.412 4.322 3.069 1.00 96.25 94 PHE A C 1
ATOM 729 O O . PHE A 1 94 ? -5.924 5.396 3.402 1.00 96.25 94 PHE A O 1
ATOM 736 N N . ARG A 1 95 ? -6.105 3.184 3.132 1.00 93.38 95 ARG A N 1
ATOM 737 C CA . ARG A 1 95 ? -7.490 3.122 3.624 1.00 93.38 95 ARG A CA 1
ATOM 738 C C . ARG A 1 95 ? -7.586 3.481 5.093 1.00 93.38 95 ARG A C 1
ATOM 740 O O . ARG A 1 95 ? -8.511 4.189 5.488 1.00 93.38 95 ARG A O 1
ATOM 747 N N . PHE A 1 96 ? -6.628 3.043 5.900 1.00 94.38 96 PHE A N 1
ATOM 748 C CA . PHE A 1 96 ? -6.595 3.395 7.309 1.00 94.38 96 PHE A CA 1
ATOM 749 C C . PHE A 1 96 ? -6.389 4.903 7.509 1.00 94.38 96 PHE A C 1
ATOM 751 O O . PHE A 1 96 ? -7.097 5.513 8.312 1.00 94.38 96 PHE A O 1
ATOM 758 N N . ILE A 1 97 ? -5.524 5.527 6.703 1.00 95.00 97 ILE A N 1
ATOM 759 C CA . ILE A 1 97 ? -5.359 6.986 6.644 1.00 95.00 97 ILE A CA 1
ATOM 760 C C . ILE A 1 97 ? -6.688 7.671 6.323 1.00 95.00 97 ILE A C 1
ATOM 762 O O . ILE A 1 97 ? -7.112 8.555 7.071 1.00 95.00 97 ILE A O 1
ATOM 766 N N . SER A 1 98 ? -7.385 7.231 5.271 1.00 93.69 98 SER A N 1
ATOM 767 C CA . SER A 1 98 ? -8.707 7.764 4.916 1.00 93.69 98 SER A CA 1
ATOM 768 C C . SER A 1 98 ? -9.687 7.694 6.089 1.00 93.69 98 SER A C 1
ATOM 770 O O . SER A 1 98 ? -10.338 8.694 6.402 1.00 93.69 98 SER A O 1
ATOM 772 N N . LEU A 1 99 ? -9.772 6.542 6.761 1.00 92.06 99 LEU A N 1
ATOM 773 C CA . LEU A 1 99 ? -10.703 6.321 7.866 1.00 92.06 99 LEU A CA 1
ATOM 774 C C . LEU A 1 99 ? -10.393 7.222 9.066 1.00 92.06 99 LEU A C 1
ATOM 776 O O . LEU A 1 99 ? -11.294 7.879 9.584 1.00 92.06 99 LEU A O 1
ATOM 780 N N . VAL A 1 100 ? -9.130 7.289 9.491 1.00 92.81 100 VAL A N 1
ATOM 781 C CA . VAL A 1 100 ? -8.735 8.042 10.689 1.00 92.81 100 VAL A CA 1
ATOM 782 C C . VAL A 1 100 ? -8.830 9.549 10.471 1.00 92.81 100 VAL A C 1
ATOM 784 O O . VAL A 1 100 ? -9.307 10.268 11.350 1.00 92.81 100 VAL A O 1
ATOM 787 N N . LEU A 1 101 ? -8.419 10.048 9.302 1.00 89.75 101 LEU A N 1
ATOM 788 C CA . LEU A 1 101 ? -8.471 11.483 9.003 1.00 89.75 101 LEU A CA 1
ATOM 789 C C . LEU A 1 101 ? -9.894 11.976 8.707 1.00 89.75 101 LEU A C 1
ATOM 791 O O . LEU A 1 101 ? -10.200 13.156 8.912 1.00 89.75 101 LEU A O 1
ATOM 795 N N . SER A 1 102 ? -10.785 11.079 8.281 1.00 90.12 102 SER A N 1
ATOM 796 C CA . SER A 1 102 ? -12.203 11.395 8.085 1.00 90.12 102 SER A CA 1
ATOM 797 C C . SER A 1 102 ? -13.018 11.347 9.378 1.00 90.12 102 SER A C 1
ATOM 799 O O . SER A 1 102 ? -14.118 11.901 9.411 1.00 90.12 102 SER A O 1
ATOM 801 N N . ASP A 1 103 ? -12.500 10.741 10.448 1.00 90.25 103 ASP A N 1
ATOM 802 C CA . ASP A 1 103 ? -13.241 10.575 11.695 1.00 90.25 103 ASP A CA 1
ATOM 803 C C . ASP A 1 103 ? -13.504 11.924 12.390 1.00 90.25 103 ASP A C 1
ATOM 805 O O . ASP A 1 103 ? -12.590 12.680 12.742 1.00 90.25 103 ASP A O 1
ATOM 809 N N . ALA A 1 104 ? -14.785 12.245 12.577 1.00 87.88 104 ALA A N 1
ATOM 810 C CA . ALA A 1 104 ? -15.251 13.497 13.165 1.00 87.88 104 ALA A CA 1
ATOM 811 C C . ALA A 1 104 ? -15.230 13.506 14.705 1.00 87.88 104 ALA A C 1
ATOM 813 O O . ALA A 1 104 ? -15.475 14.554 15.304 1.00 87.88 104 ALA A O 1
ATOM 814 N N . ARG A 1 105 ? -14.961 12.369 15.360 1.00 88.62 105 ARG A N 1
ATOM 815 C CA . ARG A 1 105 ? -15.095 12.242 16.815 1.00 88.62 105 ARG A CA 1
ATOM 816 C C . ARG A 1 105 ? -14.042 13.081 17.564 1.00 88.62 105 ARG A C 1
ATOM 818 O O . ARG A 1 105 ? -12.863 13.056 17.210 1.00 88.62 105 ARG A O 1
ATOM 825 N N . PRO A 1 106 ? -14.437 13.813 18.625 1.00 82.12 106 PRO A N 1
ATOM 826 C CA . PRO A 1 106 ? -13.616 14.870 19.229 1.00 82.12 106 PRO A CA 1
ATOM 827 C C . PRO A 1 106 ? -12.436 14.367 20.072 1.00 82.12 106 PRO A C 1
ATOM 829 O O . PRO A 1 106 ? -11.510 15.124 20.339 1.00 82.12 106 PRO A O 1
ATOM 832 N N . TYR A 1 107 ? -12.446 13.102 20.496 1.00 83.50 107 TYR A N 1
ATOM 833 C CA . TYR A 1 107 ? -11.394 12.512 21.334 1.00 83.50 107 TYR A CA 1
ATOM 834 C C . TYR A 1 107 ? -10.210 11.944 20.536 1.00 83.50 107 TYR A C 1
ATOM 836 O O . TYR A 1 107 ? -9.280 11.379 21.111 1.00 83.50 107 TYR A O 1
ATOM 844 N N . ILE A 1 108 ? -10.233 12.053 19.207 1.00 87.50 108 ILE A N 1
ATOM 845 C CA . ILE A 1 108 ? -9.183 11.497 18.358 1.00 87.50 108 ILE A CA 1
ATOM 846 C C . ILE A 1 108 ? -7.991 12.442 18.338 1.00 87.50 108 ILE A C 1
ATOM 848 O O . ILE A 1 108 ? -8.072 13.576 17.867 1.00 87.50 108 ILE A O 1
ATOM 852 N N . ASN A 1 109 ? -6.841 11.941 18.785 1.00 90.94 109 ASN A N 1
ATOM 853 C CA . ASN A 1 109 ? -5.573 12.639 18.629 1.00 90.94 109 ASN A CA 1
ATOM 854 C C . ASN A 1 109 ? -5.096 12.555 17.169 1.00 90.94 109 ASN A C 1
ATOM 856 O O . ASN A 1 109 ? -4.233 11.747 16.824 1.00 90.94 109 ASN A O 1
ATOM 860 N N . ARG A 1 110 ? -5.684 13.386 16.301 1.00 88.06 110 ARG A N 1
ATOM 861 C CA . ARG A 1 110 ? -5.394 13.396 14.858 1.00 88.06 110 ARG A CA 1
ATOM 862 C C . ARG A 1 110 ? -3.924 13.654 14.557 1.00 88.06 110 ARG A C 1
ATOM 864 O O . ARG A 1 110 ? -3.397 13.065 13.627 1.00 88.06 110 ARG A O 1
ATOM 871 N N . ARG A 1 111 ? -3.254 14.499 15.348 1.00 90.31 111 ARG A N 1
ATOM 872 C CA . ARG A 1 111 ? -1.835 14.820 15.151 1.00 90.31 111 ARG A CA 1
ATOM 873 C C . ARG A 1 111 ? -0.954 13.589 15.333 1.00 90.31 111 ARG A C 1
ATOM 875 O O . ARG A 1 111 ? -0.093 13.332 14.499 1.00 90.31 111 ARG A O 1
ATOM 882 N N . GLU A 1 112 ? -1.176 12.833 16.407 1.00 93.75 112 GLU A N 1
ATOM 883 C CA . GLU A 1 112 ? -0.384 11.631 16.666 1.00 93.75 112 GLU A CA 1
ATOM 884 C C . GLU A 1 112 ? -0.718 10.511 15.682 1.00 93.75 112 GLU A C 1
ATOM 886 O O . GLU A 1 112 ? 0.188 9.838 15.198 1.00 93.75 112 GLU A O 1
ATOM 891 N N . TRP A 1 113 ? -1.995 10.345 15.334 1.00 93.69 113 TRP A N 1
ATOM 892 C CA . TRP A 1 113 ? -2.390 9.402 14.292 1.00 93.69 113 TRP A CA 1
ATOM 893 C C . TRP A 1 113 ? -1.771 9.739 12.938 1.00 93.69 113 TRP A C 1
ATOM 895 O O . TRP A 1 113 ? -1.221 8.850 12.303 1.00 93.69 113 TRP A O 1
ATOM 905 N N . ASN A 1 114 ? -1.791 11.010 12.532 1.00 93.56 114 ASN A N 1
ATOM 906 C CA . ASN A 1 114 ? -1.165 11.463 11.292 1.00 93.56 114 ASN A CA 1
ATOM 907 C C . ASN A 1 114 ? 0.336 11.122 11.287 1.00 93.56 114 ASN A C 1
ATOM 909 O O . ASN A 1 114 ? 0.804 10.421 10.397 1.00 93.56 114 ASN A O 1
ATOM 913 N N . ARG A 1 115 ? 1.065 11.478 12.358 1.00 95.12 115 ARG A N 1
ATOM 914 C CA . ARG A 1 115 ? 2.496 11.152 12.508 1.00 95.12 115 ARG A CA 1
ATOM 915 C C . ARG A 1 115 ? 2.776 9.649 12.420 1.00 95.12 115 ARG A C 1
ATOM 917 O O . ARG A 1 115 ? 3.717 9.241 11.747 1.00 95.12 115 ARG A O 1
ATOM 924 N N . LYS A 1 116 ? 1.984 8.824 13.113 1.00 96.62 116 LYS A N 1
ATOM 925 C CA . LYS A 1 116 ? 2.168 7.364 13.136 1.00 96.62 116 LYS A CA 1
ATOM 926 C C . LYS A 1 116 ? 1.846 6.712 11.799 1.00 96.62 116 LYS A C 1
ATOM 928 O O . LYS A 1 116 ? 2.574 5.820 11.387 1.00 96.62 116 LYS A O 1
ATOM 933 N N . LEU A 1 117 ? 0.777 7.144 11.137 1.00 96.62 117 LEU A N 1
ATOM 934 C CA . LEU A 1 117 ? 0.376 6.605 9.840 1.00 96.62 117 LEU A CA 1
ATOM 935 C C . LEU A 1 117 ? 1.354 7.010 8.739 1.00 96.62 117 LEU A C 1
ATOM 937 O O . LEU A 1 117 ? 1.688 6.190 7.894 1.00 96.62 117 LEU A O 1
ATOM 941 N N . GLU A 1 118 ? 1.863 8.240 8.790 1.00 96.50 118 GLU A N 1
ATOM 942 C CA . GLU A 1 118 ? 2.931 8.694 7.903 1.00 96.50 118 GLU A CA 1
ATOM 943 C C . GLU A 1 118 ? 4.222 7.891 8.127 1.00 96.50 118 GLU A C 1
ATOM 945 O O . GLU A 1 118 ? 4.864 7.486 7.162 1.00 96.50 118 GLU A O 1
ATOM 950 N N . SER A 1 119 ? 4.599 7.629 9.388 1.00 97.81 119 SER A N 1
ATOM 951 C CA . SER A 1 119 ? 5.723 6.737 9.719 1.00 97.81 119 SER A CA 1
ATOM 952 C C . SER A 1 119 ? 5.513 5.340 9.153 1.00 97.81 119 SER A C 1
ATOM 954 O O . SER A 1 119 ? 6.361 4.863 8.418 1.00 97.81 119 SER A O 1
ATOM 956 N N . LEU A 1 120 ? 4.356 4.731 9.421 1.00 97.88 120 LEU A N 1
ATOM 957 C CA . LEU A 1 120 ? 4.033 3.386 8.958 1.00 97.88 120 LEU A CA 1
ATOM 958 C C . LEU A 1 120 ? 4.095 3.272 7.431 1.00 97.88 120 LEU A C 1
ATOM 960 O O . LEU A 1 120 ? 4.694 2.333 6.921 1.00 97.88 120 LEU A O 1
ATOM 964 N N . ALA A 1 121 ? 3.494 4.220 6.707 1.00 97.56 121 ALA A N 1
ATOM 965 C CA . ALA A 1 121 ? 3.509 4.214 5.247 1.00 97.56 121 ALA A CA 1
ATOM 966 C C . ALA A 1 121 ? 4.936 4.359 4.698 1.00 97.56 121 ALA A C 1
ATOM 968 O O . ALA A 1 121 ? 5.301 3.657 3.761 1.00 97.56 121 ALA A O 1
ATOM 969 N N . ARG A 1 122 ? 5.761 5.227 5.299 1.00 97.50 122 ARG A N 1
ATOM 970 C CA . ARG A 1 122 ? 7.173 5.377 4.921 1.00 97.50 122 ARG A CA 1
ATOM 971 C C . ARG A 1 122 ? 7.964 4.093 5.155 1.00 97.50 122 ARG A C 1
ATOM 973 O O . ARG A 1 122 ? 8.662 3.661 4.249 1.00 97.50 122 ARG A O 1
ATOM 980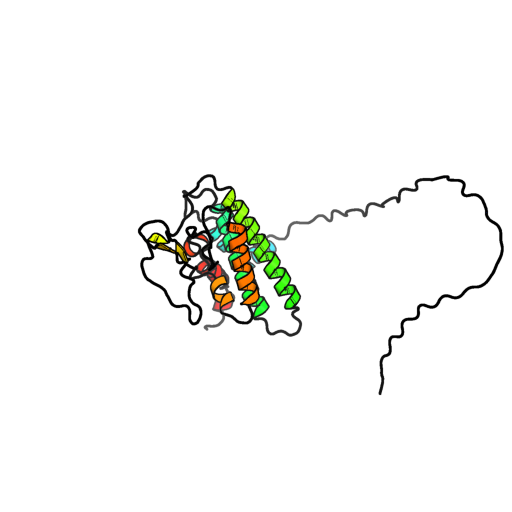 N N . ASP A 1 123 ? 7.818 3.483 6.328 1.00 97.81 123 ASP A N 1
ATOM 981 C CA . ASP A 1 123 ? 8.540 2.260 6.689 1.00 97.81 123 ASP A CA 1
ATOM 982 C C . ASP A 1 123 ? 8.123 1.090 5.772 1.00 97.81 123 ASP A C 1
ATOM 984 O O . ASP A 1 123 ? 8.954 0.286 5.355 1.00 97.81 123 ASP A O 1
ATOM 988 N N . GLN A 1 124 ? 6.838 1.015 5.394 1.00 97.56 124 GLN A N 1
ATOM 989 C CA . GLN A 1 124 ? 6.344 0.054 4.400 1.00 97.56 124 GLN A CA 1
ATOM 990 C C . GLN A 1 124 ? 6.942 0.298 3.011 1.00 97.56 124 GLN A C 1
ATOM 992 O O . GLN A 1 124 ? 7.337 -0.655 2.347 1.00 97.56 124 GLN A O 1
ATOM 997 N N . VAL A 1 125 ? 7.015 1.555 2.570 1.00 97.00 125 VAL A N 1
ATOM 998 C CA . VAL A 1 125 ? 7.609 1.930 1.279 1.00 97.00 125 VAL A CA 1
ATOM 999 C C . VAL A 1 125 ? 9.104 1.609 1.237 1.00 97.00 125 VAL A C 1
ATOM 1001 O O . VAL A 1 125 ? 9.569 1.068 0.240 1.00 97.00 125 VAL A O 1
ATOM 1004 N N . GLU A 1 126 ? 9.844 1.879 2.313 1.00 96.12 126 GLU A N 1
ATOM 1005 C CA . GLU A 1 126 ? 11.263 1.519 2.427 1.00 96.12 126 GLU A CA 1
ATOM 1006 C C . GLU A 1 126 ? 11.464 -0.003 2.402 1.00 96.12 126 GLU A C 1
ATOM 1008 O O . GLU A 1 126 ? 12.354 -0.509 1.722 1.00 96.12 126 GLU A O 1
ATOM 1013 N N . LEU A 1 127 ? 10.602 -0.766 3.080 1.00 95.50 127 LEU A N 1
ATOM 1014 C CA . LEU A 1 127 ? 10.646 -2.226 3.002 1.00 95.50 127 LEU A CA 1
ATOM 1015 C C . LEU A 1 127 ? 10.387 -2.721 1.571 1.00 95.50 127 LEU A C 1
ATOM 1017 O O . LEU A 1 127 ? 11.102 -3.594 1.087 1.00 95.50 127 LEU A O 1
ATOM 1021 N N . ILE A 1 128 ? 9.384 -2.157 0.890 1.00 95.12 128 ILE A N 1
ATOM 1022 C CA . ILE A 1 128 ? 9.078 -2.489 -0.507 1.00 95.12 128 ILE A CA 1
ATOM 1023 C C . ILE A 1 128 ? 10.270 -2.159 -1.407 1.00 95.12 128 ILE A C 1
ATOM 1025 O O . ILE A 1 128 ? 10.620 -2.981 -2.247 1.00 95.12 128 ILE A O 1
ATOM 1029 N N . SER A 1 129 ? 10.933 -1.012 -1.225 1.00 94.19 129 SER A N 1
ATOM 1030 C CA . SER A 1 129 ? 12.082 -0.659 -2.063 1.00 94.19 129 SER A CA 1
ATOM 1031 C C . SER A 1 129 ? 13.238 -1.639 -1.893 1.00 94.19 129 SER A C 1
ATOM 1033 O O . SER A 1 129 ? 13.819 -2.042 -2.892 1.00 94.19 129 SER A O 1
ATOM 1035 N N . VAL A 1 130 ? 13.526 -2.089 -0.666 1.00 93.44 130 VAL A N 1
ATOM 1036 C CA . VAL A 1 130 ? 14.545 -3.126 -0.418 1.00 93.44 130 VAL A CA 1
ATOM 1037 C C . VAL A 1 130 ? 14.193 -4.424 -1.151 1.00 93.44 130 VAL A C 1
ATOM 1039 O O . VAL A 1 130 ? 15.035 -4.980 -1.847 1.00 93.44 130 VAL A O 1
ATOM 1042 N N . LEU A 1 131 ? 12.934 -4.866 -1.072 1.00 91.00 131 LEU A N 1
ATOM 1043 C CA . LEU A 1 131 ? 12.467 -6.067 -1.776 1.00 91.00 131 LEU A CA 1
ATOM 1044 C C . LEU A 1 131 ? 12.548 -5.932 -3.308 1.00 91.00 131 LEU A C 1
ATOM 1046 O O . LEU A 1 131 ? 12.779 -6.919 -3.999 1.00 91.00 131 LEU A O 1
ATOM 1050 N N . CYS A 1 132 ? 12.359 -4.722 -3.838 1.00 88.69 132 CYS A N 1
ATOM 1051 C CA . CYS A 1 132 ? 12.448 -4.431 -5.270 1.00 88.69 132 CYS A CA 1
ATOM 1052 C C . CYS A 1 132 ? 13.890 -4.199 -5.763 1.00 88.69 132 CYS A C 1
ATOM 1054 O O . CYS A 1 132 ? 14.154 -4.360 -6.954 1.00 88.69 132 CYS A O 1
ATOM 1056 N N . GLU A 1 133 ? 14.815 -3.771 -4.895 1.00 85.69 133 GLU A N 1
ATOM 1057 C CA . GLU A 1 133 ? 16.242 -3.597 -5.215 1.00 85.69 133 GLU A CA 1
ATOM 1058 C C . GLU A 1 133 ? 16.941 -4.945 -5.446 1.00 85.69 133 GLU A C 1
ATOM 1060 O O . GLU A 1 133 ? 17.744 -5.057 -6.374 1.00 85.69 133 GLU A O 1
ATOM 1065 N N . ASP A 1 134 ? 16.595 -5.957 -4.646 1.00 70.38 134 ASP A N 1
ATOM 1066 C CA . ASP A 1 134 ? 17.186 -7.304 -4.675 1.00 70.38 134 ASP A CA 1
ATOM 1067 C C . ASP A 1 134 ? 16.636 -8.199 -5.808 1.00 70.38 134 ASP A C 1
ATOM 1069 O O . ASP A 1 134 ? 16.946 -9.389 -5.887 1.00 70.38 134 ASP A O 1
ATOM 1073 N N . ASP A 1 135 ? 15.820 -7.650 -6.713 1.00 66.69 135 ASP A N 1
ATOM 1074 C CA . ASP A 1 135 ? 15.263 -8.390 -7.844 1.00 66.69 135 ASP A CA 1
ATOM 1075 C C . ASP A 1 135 ? 16.333 -8.632 -8.929 1.00 66.69 135 ASP A C 1
ATOM 1077 O O . ASP A 1 135 ? 16.565 -7.808 -9.823 1.00 66.69 135 ASP A O 1
ATOM 1081 N N . GLU A 1 136 ? 17.017 -9.782 -8.847 1.00 57.50 136 GLU A N 1
ATOM 1082 C CA . GLU A 1 136 ? 17.982 -10.239 -9.861 1.00 57.50 136 GLU A CA 1
ATOM 1083 C C . GLU A 1 136 ? 17.322 -10.436 -11.240 1.00 57.50 136 GLU A C 1
ATOM 1085 O O . GLU A 1 136 ? 17.992 -10.330 -12.273 1.00 57.50 136 GLU A O 1
ATOM 1090 N N . THR A 1 137 ? 15.996 -10.631 -11.286 1.00 57.53 137 THR A N 1
ATOM 1091 C CA . THR A 1 137 ? 15.201 -10.766 -12.516 1.00 57.53 137 THR A CA 1
ATOM 1092 C C . THR A 1 137 ? 14.786 -9.407 -13.085 1.00 57.53 137 THR A C 1
ATOM 1094 O O . THR A 1 137 ? 13.614 -9.123 -13.341 1.00 57.53 137 THR A O 1
ATOM 1097 N N . ARG A 1 138 ? 15.776 -8.531 -13.313 1.00 56.66 138 ARG A N 1
ATOM 1098 C CA . ARG A 1 138 ? 15.578 -7.209 -13.934 1.00 56.66 138 ARG A CA 1
ATOM 1099 C C . ARG A 1 138 ? 14.753 -7.328 -15.222 1.00 56.66 138 ARG A C 1
ATOM 1101 O O . ARG A 1 138 ? 15.271 -7.742 -16.255 1.00 56.66 138 ARG A O 1
ATOM 1108 N N . GLY A 1 139 ? 13.491 -6.905 -15.158 1.00 62.69 139 GLY A N 1
ATOM 1109 C CA . GLY A 1 139 ? 12.574 -6.857 -16.303 1.00 62.69 139 GLY A CA 1
ATOM 1110 C C . GLY A 1 139 ? 11.444 -7.890 -16.297 1.00 62.69 139 GLY A C 1
ATOM 1111 O O . GLY A 1 139 ? 10.642 -7.876 -17.225 1.00 62.69 139 GLY A O 1
ATOM 1112 N N . SER A 1 140 ? 11.345 -8.745 -15.276 1.00 76.69 140 SER A N 1
ATOM 1113 C CA . SER A 1 140 ? 10.215 -9.674 -15.126 1.00 76.69 140 SER A CA 1
ATOM 1114 C C . SER A 1 140 ? 8.983 -9.067 -14.452 1.00 76.69 140 SER A C 1
ATOM 1116 O O . SER A 1 140 ? 7.880 -9.596 -14.599 1.00 76.69 140 SER A O 1
ATOM 1118 N N . ALA A 1 141 ? 9.161 -7.980 -13.696 1.00 82.00 141 ALA A N 1
ATOM 1119 C CA . ALA A 1 141 ? 8.052 -7.291 -13.051 1.00 82.00 141 ALA A CA 1
ATOM 1120 C C . ALA A 1 141 ? 7.055 -6.770 -14.108 1.00 82.00 141 ALA A C 1
ATOM 1122 O O . ALA A 1 141 ? 7.479 -6.315 -15.177 1.00 82.00 141 ALA A O 1
ATOM 1123 N N . PRO A 1 142 ? 5.740 -6.804 -13.829 1.00 85.00 142 PRO A N 1
ATOM 1124 C CA . PRO A 1 142 ? 4.726 -6.293 -14.743 1.00 85.00 142 PRO A CA 1
ATOM 1125 C C . PRO A 1 142 ? 4.824 -4.770 -14.824 1.00 85.00 142 PRO A C 1
ATOM 1127 O O . PRO A 1 142 ? 4.307 -4.040 -13.981 1.00 85.00 142 PRO A O 1
ATOM 1130 N N . ILE A 1 143 ? 5.539 -4.294 -15.835 1.00 84.44 143 ILE A N 1
ATOM 1131 C CA . ILE A 1 143 ? 5.856 -2.886 -16.030 1.00 84.44 143 ILE A CA 1
ATOM 1132 C C . ILE A 1 143 ? 5.011 -2.330 -17.182 1.00 84.44 143 ILE A C 1
ATOM 1134 O O . ILE A 1 143 ? 4.926 -2.923 -18.257 1.00 84.44 143 ILE A O 1
ATOM 1138 N N . VAL A 1 144 ? 4.418 -1.159 -16.968 1.00 75.94 144 VAL A N 1
ATOM 1139 C CA . VAL A 1 144 ? 3.728 -0.377 -17.995 1.00 75.94 144 VAL A CA 1
ATOM 1140 C C . VAL A 1 144 ? 4.748 0.533 -18.679 1.00 75.94 144 VAL A C 1
ATOM 1142 O O . VAL A 1 144 ? 5.340 1.410 -18.046 1.00 75.94 144 VAL A O 1
ATOM 1145 N N . ASP A 1 145 ? 4.954 0.329 -19.982 1.00 62.31 145 ASP A N 1
ATOM 1146 C CA . ASP A 1 145 ? 5.861 1.154 -20.780 1.00 62.31 145 ASP A CA 1
ATOM 1147 C C . ASP A 1 145 ? 5.246 2.537 -21.053 1.00 62.31 145 ASP A C 1
ATOM 1149 O O . ASP A 1 145 ? 4.244 2.676 -21.766 1.00 62.31 145 ASP A O 1
ATOM 1153 N N . LEU A 1 146 ? 5.876 3.569 -20.484 1.00 61.34 146 LEU A N 1
ATOM 1154 C CA . LEU A 1 146 ? 5.451 4.966 -20.584 1.00 61.34 146 LEU A CA 1
ATOM 1155 C C . LEU A 1 146 ? 5.561 5.510 -22.020 1.00 61.34 146 LEU A C 1
ATOM 1157 O O . LEU A 1 146 ? 4.874 6.476 -22.357 1.00 61.34 146 LEU A O 1
ATOM 1161 N N . THR A 1 147 ? 6.355 4.869 -22.889 1.00 52.00 147 THR A N 1
ATOM 1162 C CA . THR A 1 147 ? 6.541 5.279 -24.294 1.00 52.00 147 THR A CA 1
ATOM 1163 C C . THR A 1 147 ? 5.331 4.987 -25.188 1.00 52.00 147 THR A C 1
ATOM 1165 O O . THR A 1 147 ? 5.162 5.632 -26.224 1.00 52.00 147 THR A O 1
ATOM 1168 N N . SER A 1 148 ? 4.450 4.067 -24.777 1.00 44.53 148 SER A N 1
ATOM 1169 C CA . SER A 1 148 ? 3.231 3.714 -25.521 1.00 44.53 148 SER A CA 1
ATOM 1170 C C . SER A 1 148 ? 2.065 4.688 -25.298 1.00 44.53 148 SER A C 1
ATOM 1172 O O . SER A 1 148 ? 1.116 4.706 -26.082 1.00 44.53 148 SER A O 1
ATOM 1174 N N . SER A 1 149 ? 2.148 5.547 -24.273 1.00 46.03 149 SER A N 1
ATOM 1175 C CA . SER A 1 149 ? 1.129 6.554 -23.949 1.00 46.03 149 SER A CA 1
ATOM 1176 C C . SER A 1 149 ? 1.295 7.831 -24.785 1.00 46.03 149 SER A C 1
ATOM 1178 O O . SER A 1 149 ? 1.454 8.942 -24.284 1.00 46.03 149 SER A O 1
ATOM 1180 N N . TYR A 1 150 ? 1.265 7.683 -26.109 1.00 38.81 150 TYR A N 1
ATOM 1181 C CA . TYR A 1 150 ? 1.233 8.823 -27.020 1.00 38.81 150 TYR A CA 1
ATOM 1182 C C . TYR A 1 150 ? -0.154 9.491 -26.942 1.00 38.81 150 TYR A C 1
ATOM 1184 O O . TYR A 1 150 ? -1.052 9.190 -27.721 1.00 38.81 150 TYR A O 1
ATOM 1192 N N . GLY A 1 151 ? -0.336 10.408 -25.986 1.00 42.12 151 GLY A N 1
ATOM 1193 C CA . GLY A 1 151 ? -1.316 11.487 -26.126 1.00 42.12 151 GLY A CA 1
ATOM 1194 C C . GLY A 1 151 ? -2.667 11.384 -25.413 1.00 42.12 151 GLY A C 1
ATOM 1195 O O . GLY A 1 151 ? -3.605 12.010 -25.898 1.00 42.12 151 GLY A O 1
ATOM 1196 N N . GLU A 1 152 ? -2.796 10.727 -24.257 1.00 37.75 152 GLU A N 1
ATOM 1197 C CA . GLU A 1 152 ? -4.004 10.906 -23.429 1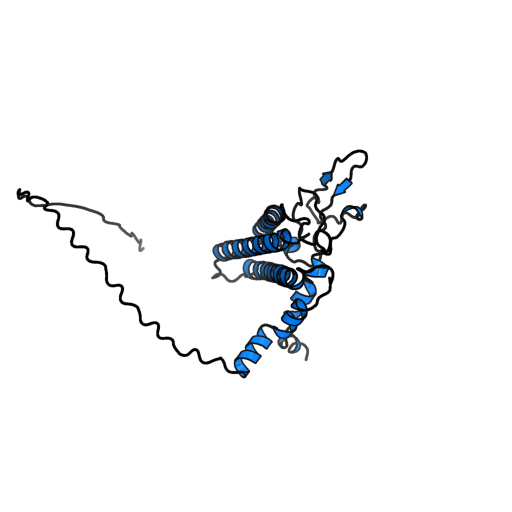.00 37.75 152 GLU A CA 1
ATOM 1198 C C . GLU A 1 152 ? -3.674 11.442 -22.033 1.00 37.75 152 GLU A C 1
ATOM 1200 O O . GLU A 1 152 ? -3.515 10.726 -21.047 1.00 37.75 152 GLU A O 1
ATOM 1205 N N . VAL A 1 153 ? -3.563 12.769 -21.972 1.00 43.31 153 VAL A N 1
ATOM 1206 C CA . VAL A 1 153 ? -3.606 13.537 -20.730 1.00 43.31 153 VAL A CA 1
ATOM 1207 C C . VAL A 1 153 ? -5.058 13.533 -20.257 1.00 43.31 153 VAL A C 1
ATOM 1209 O O . VAL A 1 153 ? -5.871 14.279 -20.796 1.00 43.31 153 VAL A O 1
ATOM 1212 N N . MET A 1 154 ? -5.400 12.732 -19.246 1.00 38.81 154 MET A N 1
ATOM 1213 C CA . MET A 1 154 ? -6.606 13.001 -18.459 1.00 38.81 154 MET A CA 1
ATOM 1214 C C . MET A 1 154 ? -6.290 14.177 -17.529 1.00 38.81 154 MET A C 1
ATOM 1216 O O . MET A 1 154 ? -5.464 14.025 -16.623 1.00 38.81 154 MET A O 1
ATOM 1220 N N . PRO A 1 155 ? -6.886 15.367 -17.733 1.00 35.44 155 PRO A N 1
ATOM 1221 C CA . PRO A 1 155 ? -6.631 16.498 -16.865 1.00 35.44 155 PRO A CA 1
ATOM 1222 C C . PRO A 1 155 ? -7.269 16.194 -15.511 1.00 35.44 155 PRO A C 1
ATOM 1224 O O . PRO A 1 155 ? -8.487 16.288 -15.347 1.00 35.44 155 PRO A O 1
ATOM 1227 N N . GLN A 1 156 ? -6.454 15.831 -14.520 1.00 44.38 156 GLN A N 1
ATOM 1228 C CA . GLN A 1 156 ? -6.898 15.921 -13.138 1.00 44.38 156 GLN A CA 1
ATOM 1229 C C . GLN A 1 156 ? -7.155 17.399 -12.852 1.00 44.38 156 GLN A C 1
ATOM 1231 O O . GLN A 1 156 ? -6.270 18.247 -12.953 1.00 44.38 156 GLN A O 1
ATOM 1236 N N . THR A 1 157 ? -8.418 17.708 -12.588 1.00 42.09 157 THR A N 1
ATOM 1237 C CA . THR A 1 157 ? -8.942 19.047 -12.330 1.00 42.09 157 THR A CA 1
ATOM 1238 C C . THR A 1 157 ? -8.017 19.844 -11.407 1.00 42.09 157 THR A C 1
ATOM 1240 O O . THR A 1 157 ? -7.977 19.607 -10.204 1.00 42.09 157 THR A O 1
ATOM 1243 N N . GLY A 1 158 ? -7.303 20.812 -11.989 1.00 41.31 158 GLY A N 1
ATOM 1244 C CA . GLY A 1 158 ? -6.628 21.896 -11.275 1.00 41.31 158 GLY A CA 1
ATOM 1245 C C . GLY A 1 158 ? -5.111 21.797 -11.101 1.00 41.31 158 GLY A C 1
ATOM 1246 O O . GLY A 1 158 ? -4.527 22.805 -10.716 1.00 41.31 158 GLY A O 1
ATOM 1247 N N . SER A 1 159 ? -4.458 20.676 -11.417 1.00 37.50 159 SER A N 1
ATOM 1248 C CA . SER A 1 159 ? -2.992 20.589 -11.359 1.00 37.50 159 SER A CA 1
ATOM 1249 C C . SER A 1 159 ? -2.451 19.977 -12.641 1.00 37.50 159 SER A C 1
ATOM 1251 O O . SER A 1 159 ? -2.860 18.888 -13.042 1.00 37.50 159 SER A O 1
ATOM 1253 N N . SER A 1 160 ? -1.570 20.711 -13.318 1.00 37.91 160 SER A N 1
ATOM 1254 C CA . SER A 1 160 ? -0.831 20.223 -14.476 1.00 37.91 160 SER A CA 1
ATOM 1255 C C . SER A 1 160 ? -0.134 18.922 -14.094 1.00 37.91 160 SER A C 1
ATOM 1257 O O . SER A 1 160 ? 0.752 18.947 -13.245 1.00 37.91 160 SER A O 1
ATOM 1259 N N . ALA A 1 161 ? -0.512 17.801 -14.711 1.00 41.34 161 ALA A N 1
ATOM 1260 C CA . ALA A 1 161 ? 0.365 16.639 -14.741 1.00 41.34 161 ALA A CA 1
ATOM 1261 C C . ALA A 1 161 ? 1.705 17.144 -15.291 1.00 41.34 161 ALA A C 1
ATOM 1263 O O . ALA A 1 161 ? 1.746 17.659 -16.411 1.00 41.34 161 ALA A O 1
ATOM 1264 N N . GLU A 1 162 ? 2.751 17.147 -14.465 1.00 45.22 162 GLU A N 1
ATOM 1265 C CA . GLU A 1 162 ? 4.059 17.664 -14.852 1.00 45.22 162 GLU A CA 1
ATOM 1266 C C . GLU A 1 162 ? 4.604 16.746 -15.948 1.00 45.22 162 GLU A C 1
ATOM 1268 O O . GLU A 1 162 ? 5.086 15.645 -15.698 1.00 45.22 162 GLU A O 1
ATOM 1273 N N . VAL A 1 163 ? 4.418 17.173 -17.198 1.00 47.97 163 VAL A N 1
ATOM 1274 C CA . VAL A 1 163 ? 4.925 16.484 -18.379 1.00 47.97 163 VAL A CA 1
ATOM 1275 C C . VAL A 1 163 ? 6.426 16.724 -18.413 1.00 47.97 163 VAL A C 1
ATOM 1277 O O . VAL A 1 163 ? 6.889 17.764 -18.891 1.00 47.97 163 VAL A O 1
ATOM 1280 N N . TRP A 1 164 ? 7.196 15.775 -17.892 1.00 48.78 164 TRP A N 1
ATOM 1281 C CA . TRP A 1 164 ? 8.642 15.813 -18.026 1.00 48.78 164 TRP A CA 1
ATOM 1282 C C . TRP A 1 164 ? 8.992 15.472 -19.470 1.00 48.78 164 TRP A C 1
ATOM 1284 O O . TRP A 1 164 ? 8.754 14.371 -19.965 1.00 48.78 164 TRP A O 1
ATOM 1294 N N . LYS A 1 165 ? 9.522 16.464 -20.178 1.00 52.28 165 LYS A N 1
ATOM 1295 C CA . LYS A 1 165 ? 10.123 16.275 -21.493 1.00 52.28 165 LYS A CA 1
ATOM 1296 C C . LYS A 1 165 ? 11.550 15.806 -21.279 1.00 52.28 165 LYS A C 1
ATOM 1298 O O . LYS A 1 165 ? 12.405 16.594 -20.870 1.00 52.28 165 LYS A O 1
ATOM 1303 N N . LEU A 1 166 ? 11.796 14.521 -21.501 1.00 48.47 166 LEU A N 1
ATOM 1304 C CA . LEU A 1 166 ? 13.155 14.010 -21.520 1.00 48.47 166 LEU A CA 1
ATOM 1305 C C . LEU A 1 166 ? 13.760 14.419 -22.874 1.00 48.47 166 LEU A C 1
ATOM 1307 O O . LEU A 1 166 ? 13.253 14.054 -23.934 1.00 48.47 166 LEU A O 1
ATOM 1311 N N . ALA A 1 167 ? 14.789 15.269 -22.833 1.00 47.09 167 ALA A N 1
ATOM 1312 C CA . ALA A 1 167 ? 15.473 15.780 -24.018 1.00 47.09 167 ALA A CA 1
ATOM 1313 C C . ALA A 1 167 ? 16.640 14.856 -24.387 1.00 47.09 167 ALA A C 1
ATOM 1315 O O . ALA A 1 167 ? 17.812 15.169 -24.179 1.00 47.09 167 ALA A O 1
ATOM 1316 N N . ASN A 1 168 ? 16.319 13.685 -24.915 1.00 46.69 168 ASN A N 1
ATOM 1317 C CA . ASN A 1 168 ? 17.274 12.688 -25.376 1.00 46.69 168 ASN A CA 1
ATOM 1318 C C . ASN A 1 168 ? 17.212 12.621 -26.904 1.00 46.69 168 ASN A C 1
ATOM 1320 O O . ASN A 1 168 ? 16.498 11.799 -27.451 1.00 46.69 168 ASN A O 1
ATOM 1324 N N . GLY A 1 169 ? 17.973 13.505 -27.565 1.00 45.78 169 GLY A N 1
ATOM 1325 C CA . GLY A 1 169 ? 18.385 13.405 -28.974 1.00 45.78 169 GLY A CA 1
ATOM 1326 C C . GLY A 1 169 ? 17.290 13.070 -30.001 1.00 45.78 169 GLY A C 1
ATOM 1327 O O . GLY A 1 169 ? 16.927 11.918 -30.182 1.00 45.78 169 GLY A O 1
ATOM 1328 N N . GLU A 1 170 ? 16.861 14.085 -30.755 1.00 47.34 170 GLU A N 1
ATOM 1329 C CA . GLU A 1 170 ? 15.970 14.028 -31.935 1.00 47.34 170 GLU A CA 1
ATOM 1330 C C . GLU A 1 170 ? 14.473 13.740 -31.679 1.00 47.34 170 GLU A C 1
ATOM 1332 O O . GLU A 1 170 ? 13.641 14.239 -32.438 1.00 47.34 170 GLU A O 1
ATOM 1337 N N . HIS A 1 171 ? 14.089 13.113 -30.561 1.00 47.22 171 HIS A N 1
ATOM 1338 C CA . HIS A 1 171 ? 12.680 13.003 -30.154 1.00 47.22 171 HIS A CA 1
ATOM 1339 C C . HIS A 1 171 ? 12.453 13.474 -28.709 1.00 47.22 171 HIS A C 1
ATOM 1341 O O . HIS A 1 171 ? 13.009 12.930 -27.763 1.00 47.22 171 HIS A O 1
ATOM 1347 N N . ASP A 1 172 ? 11.618 14.505 -28.552 1.00 45.94 172 ASP A N 1
ATOM 1348 C CA . ASP A 1 172 ? 11.177 15.051 -27.264 1.00 45.94 172 ASP A CA 1
ATOM 1349 C C . ASP A 1 172 ? 10.162 14.066 -26.651 1.00 45.94 172 ASP A C 1
ATOM 1351 O O . ASP A 1 172 ? 8.964 14.132 -26.936 1.00 45.94 172 ASP A O 1
ATOM 1355 N N . THR A 1 173 ? 10.637 13.069 -25.899 1.00 48.81 173 THR A N 1
ATOM 1356 C CA . THR A 1 173 ? 9.753 12.074 -25.277 1.00 48.81 173 THR A CA 1
ATOM 1357 C C . THR A 1 173 ? 9.107 12.677 -24.039 1.00 48.81 173 THR A C 1
ATOM 1359 O O . THR A 1 173 ? 9.769 12.939 -23.034 1.00 48.81 173 THR A O 1
ATOM 1362 N N . THR A 1 174 ? 7.800 12.922 -24.115 1.00 50.91 174 THR A N 1
ATOM 1363 C CA . THR A 1 174 ? 6.981 13.293 -22.963 1.00 50.91 174 THR A CA 1
ATOM 1364 C C . THR A 1 174 ? 6.772 12.059 -22.098 1.00 50.91 174 THR A C 1
ATOM 1366 O O . THR A 1 174 ? 6.039 11.152 -22.487 1.00 50.91 174 THR A O 1
ATOM 1369 N N . VAL A 1 175 ? 7.421 12.012 -20.940 1.00 50.69 175 VAL A N 1
ATOM 1370 C CA . VAL A 1 175 ? 7.225 10.948 -19.958 1.00 50.69 175 VAL A CA 1
ATOM 1371 C C . VAL A 1 175 ? 6.128 11.407 -19.004 1.00 50.69 175 VAL A C 1
ATOM 1373 O O . VAL A 1 175 ? 6.278 12.410 -18.306 1.00 50.69 175 VAL A O 1
ATOM 1376 N N . VAL A 1 176 ? 4.996 10.703 -19.007 1.00 54.38 176 VAL A N 1
ATOM 1377 C CA . VAL A 1 176 ? 3.898 10.931 -18.061 1.00 54.38 176 VAL A CA 1
ATOM 1378 C C . VAL A 1 176 ? 3.880 9.757 -17.098 1.00 54.38 176 VAL A C 1
ATOM 1380 O O . VAL A 1 176 ? 3.691 8.619 -17.515 1.00 54.38 176 VAL A O 1
ATOM 1383 N N . CYS A 1 177 ? 4.082 10.020 -15.808 1.00 59.34 177 CYS A N 1
ATOM 1384 C CA . CYS A 1 177 ? 3.919 9.002 -14.778 1.00 59.34 177 CYS A CA 1
ATOM 1385 C C . CYS A 1 177 ? 2.440 8.568 -14.762 1.00 59.34 177 CYS A C 1
ATOM 1387 O O . CYS A 1 177 ? 1.559 9.373 -14.452 1.00 59.34 177 CYS A O 1
ATOM 1389 N N . ARG A 1 178 ? 2.139 7.319 -15.146 1.00 68.50 178 ARG A N 1
ATOM 1390 C CA . ARG A 1 178 ? 0.778 6.774 -15.033 1.00 68.50 178 ARG A CA 1
ATOM 1391 C C . ARG A 1 178 ? 0.498 6.482 -13.563 1.00 68.50 178 ARG A C 1
ATOM 1393 O O . ARG A 1 178 ? 1.117 5.583 -12.997 1.00 68.50 178 ARG A O 1
ATOM 1400 N N . SER A 1 179 ? -0.429 7.225 -12.970 1.00 77.25 179 SER A N 1
ATOM 1401 C CA . SER A 1 179 ? -0.948 6.934 -11.634 1.00 77.25 179 SER A CA 1
ATOM 1402 C C . SER A 1 179 ? -1.958 5.791 -11.692 1.00 77.25 179 SER A C 1
ATOM 1404 O O . SER A 1 179 ? -2.811 5.765 -12.580 1.00 77.25 179 SER A O 1
ATOM 1406 N N . SER A 1 180 ? -1.893 4.890 -10.717 1.00 82.44 180 SER A N 1
ATOM 1407 C CA . SER A 1 180 ? -2.909 3.871 -10.452 1.00 82.44 180 SER A CA 1
ATOM 1408 C C . SER A 1 180 ? -4.309 4.492 -10.382 1.00 82.44 180 SER A C 1
ATOM 1410 O O . SER A 1 180 ? -4.522 5.534 -9.753 1.00 82.44 180 SER A O 1
ATOM 1412 N N . GLU A 1 181 ? -5.272 3.841 -11.030 1.00 82.00 181 GLU A N 1
ATOM 1413 C CA . GLU A 1 181 ? -6.664 4.287 -11.115 1.00 82.00 181 GLU A CA 1
ATOM 1414 C C . GLU A 1 181 ? -7.466 3.854 -9.882 1.00 82.00 181 GLU A C 1
ATOM 1416 O O . GLU A 1 181 ? -8.390 4.553 -9.447 1.00 82.00 181 GLU A O 1
ATOM 1421 N N . PHE A 1 182 ? -7.109 2.705 -9.297 1.00 83.94 182 PHE A N 1
ATOM 1422 C CA . PHE A 1 182 ? -7.850 2.104 -8.189 1.00 83.94 182 PHE A CA 1
ATOM 1423 C C . PHE A 1 182 ? -7.197 2.293 -6.819 1.00 83.94 182 PHE A C 1
ATOM 1425 O O . PHE A 1 182 ? -7.893 2.119 -5.809 1.00 83.94 182 PHE A O 1
ATOM 1432 N N . SER A 1 183 ? -5.915 2.668 -6.749 1.00 89.69 183 SER A N 1
ATOM 1433 C CA . SER A 1 183 ? -5.268 2.971 -5.472 1.00 89.69 183 SER A CA 1
ATOM 1434 C C . SER A 1 183 ? -5.896 4.194 -4.814 1.00 89.69 183 SER A C 1
ATOM 1436 O O . SER A 1 183 ? -6.318 5.168 -5.450 1.00 89.69 183 SER A O 1
ATOM 1438 N N . LEU A 1 184 ? -5.958 4.155 -3.485 1.00 91.88 184 LEU A N 1
ATOM 1439 C CA . LEU A 1 184 ? -6.506 5.259 -2.719 1.00 91.88 184 LEU A CA 1
ATOM 1440 C C . LEU A 1 184 ? -5.525 6.431 -2.571 1.00 91.88 184 LEU A C 1
ATOM 1442 O O . LEU A 1 184 ? -5.988 7.547 -2.348 1.00 91.88 184 LEU A O 1
ATOM 1446 N N . LEU A 1 185 ? -4.209 6.231 -2.706 1.00 92.88 185 LEU A N 1
ATOM 1447 C CA . LEU A 1 185 ? -3.225 7.297 -2.472 1.00 92.88 185 LEU A CA 1
ATOM 1448 C C . LEU A 1 185 ? -3.391 8.517 -3.405 1.00 92.88 185 LEU A C 1
ATOM 1450 O O . LEU A 1 185 ? -3.509 9.624 -2.867 1.00 92.88 185 LEU A O 1
ATOM 1454 N N . PRO A 1 186 ? -3.513 8.365 -4.744 1.00 90.56 186 PRO A N 1
ATOM 1455 C CA . PRO A 1 186 ? -3.860 9.478 -5.635 1.00 90.56 186 PRO A CA 1
ATOM 1456 C C . PRO A 1 186 ? -5.101 10.246 -5.175 1.00 90.56 186 PRO A C 1
ATOM 1458 O O . PRO A 1 186 ? -5.156 11.473 -5.208 1.00 90.56 186 PRO A O 1
ATOM 1461 N N . ARG A 1 187 ? -6.109 9.525 -4.677 1.00 90.19 187 ARG A N 1
ATOM 1462 C CA . ARG A 1 187 ? -7.369 10.119 -4.218 1.00 90.19 187 ARG A CA 1
ATOM 1463 C C . ARG A 1 187 ? -7.205 10.850 -2.888 1.00 90.19 187 ARG A C 1
ATOM 1465 O O . ARG A 1 187 ? -7.797 11.914 -2.725 1.00 90.19 187 ARG A O 1
ATOM 1472 N N . LEU A 1 188 ? -6.393 10.331 -1.964 1.00 91.19 188 LEU A N 1
ATOM 1473 C CA . LEU A 1 188 ? -6.065 11.007 -0.703 1.00 91.19 188 LEU A CA 1
ATOM 1474 C C . LEU A 1 188 ? -5.422 12.373 -0.942 1.00 91.19 188 LEU A C 1
ATOM 1476 O O . LEU A 1 188 ? -5.680 13.295 -0.168 1.00 91.19 188 LEU A O 1
ATOM 1480 N N . ALA A 1 189 ? -4.629 12.508 -2.007 1.00 91.12 189 ALA A N 1
ATOM 1481 C CA . ALA A 1 189 ? -4.001 13.770 -2.379 1.00 91.12 189 ALA A CA 1
ATOM 1482 C C . ALA A 1 189 ? -5.022 14.841 -2.793 1.00 91.12 189 ALA A C 1
ATOM 1484 O O . ALA A 1 189 ? -4.822 16.016 -2.515 1.00 91.12 189 ALA A O 1
ATOM 1485 N N . THR A 1 190 ? -6.161 14.443 -3.370 1.00 90.31 190 THR A N 1
ATOM 1486 C CA . THR A 1 190 ? -7.232 15.382 -3.760 1.00 90.31 190 THR A CA 1
ATOM 1487 C C . THR A 1 190 ? -8.065 15.899 -2.583 1.00 90.31 190 THR A C 1
ATOM 1489 O O . THR A 1 190 ? -8.864 16.824 -2.735 1.00 90.31 190 THR A O 1
ATOM 1492 N N . TRP A 1 191 ? -7.933 15.299 -1.397 1.00 91.62 191 TRP A N 1
ATOM 1493 C CA . TRP A 1 191 ? -8.716 15.673 -0.223 1.00 91.62 191 TRP A CA 1
ATOM 1494 C C . TRP A 1 191 ? -7.912 16.570 0.712 1.00 91.62 191 TRP A C 1
ATOM 1496 O O . TRP A 1 191 ? -6.923 16.138 1.293 1.00 91.62 191 TRP A O 1
ATOM 1506 N N . GLN A 1 192 ? -8.430 17.764 1.005 1.00 89.56 192 GLN A N 1
ATOM 1507 C CA . GLN A 1 192 ? -7.765 18.763 1.855 1.00 89.56 192 GLN A CA 1
ATOM 1508 C C . GLN A 1 192 ? -7.292 18.233 3.227 1.00 89.56 192 GLN A C 1
ATOM 1510 O O . GLN A 1 192 ? -6.310 18.708 3.785 1.00 89.56 192 GLN A O 1
ATOM 1515 N N . LYS A 1 193 ? -7.987 17.243 3.807 1.00 89.44 193 LYS A N 1
ATOM 1516 C CA . LYS A 1 193 ? -7.615 16.659 5.111 1.00 89.44 193 LYS A CA 1
ATOM 1517 C C . LYS A 1 193 ? -6.411 15.716 5.047 1.00 89.44 193 LYS A C 1
ATOM 1519 O O . LYS A 1 193 ? -5.788 15.487 6.080 1.00 89.44 193 LYS A O 1
ATOM 1524 N N . SER A 1 194 ? -6.140 15.128 3.885 1.00 92.44 194 SER A N 1
ATOM 1525 C CA . SER A 1 194 ? -5.102 14.112 3.678 1.00 92.44 194 SER A CA 1
ATOM 1526 C C . SER A 1 194 ? -4.065 14.499 2.624 1.00 92.44 194 SER A C 1
ATOM 1528 O O . SER A 1 194 ? -3.105 13.762 2.436 1.00 92.44 194 SER A O 1
ATOM 1530 N N . GLU A 1 195 ? -4.211 15.656 1.986 1.00 93.94 195 GLU A N 1
ATOM 1531 C CA . GLU A 1 195 ? -3.299 16.189 0.970 1.00 93.94 195 GLU A CA 1
ATOM 1532 C C . GLU A 1 195 ? -1.844 16.244 1.457 1.00 93.94 195 GLU A C 1
ATOM 1534 O O . GLU A 1 195 ? -0.932 15.785 0.770 1.00 93.94 195 GLU A O 1
ATOM 1539 N N . GLU A 1 196 ? -1.624 16.738 2.678 1.00 93.88 196 GLU A N 1
ATOM 1540 C CA . GLU A 1 196 ? -0.286 16.880 3.261 1.00 93.88 196 GLU A CA 1
ATOM 1541 C C . GLU A 1 196 ? 0.398 15.519 3.484 1.00 93.88 196 GLU A C 1
ATOM 1543 O O . GLU A 1 196 ? 1.553 15.335 3.097 1.00 93.88 196 GLU A O 1
ATOM 1548 N N . ILE A 1 197 ? -0.310 14.546 4.074 1.00 95.06 197 ILE A N 1
ATOM 1549 C CA . ILE A 1 197 ? 0.240 13.198 4.292 1.00 95.06 197 ILE A CA 1
ATOM 1550 C C . ILE A 1 197 ? 0.433 12.463 2.961 1.00 95.06 197 ILE A C 1
ATOM 1552 O O . ILE A 1 197 ? 1.460 11.816 2.780 1.00 95.06 197 ILE A O 1
ATOM 1556 N N . ALA A 1 198 ? -0.498 12.597 2.012 1.00 95.06 198 ALA A N 1
ATOM 1557 C CA . ALA A 1 198 ? -0.392 11.963 0.701 1.00 95.06 198 ALA A CA 1
ATOM 1558 C C . ALA A 1 198 ? 0.822 12.490 -0.074 1.00 95.06 198 ALA A C 1
ATOM 1560 O O . ALA A 1 198 ? 1.620 11.700 -0.567 1.00 95.06 198 ALA A O 1
ATOM 1561 N N . SER A 1 199 ? 1.031 13.811 -0.071 1.00 94.31 199 SER A N 1
ATOM 1562 C CA . SER A 1 199 ? 2.206 14.441 -0.683 1.00 94.31 199 SER A CA 1
ATOM 1563 C C . SER A 1 199 ? 3.511 13.917 -0.081 1.00 94.31 199 SER A C 1
ATOM 1565 O O . SER A 1 199 ? 4.445 13.582 -0.805 1.00 94.31 199 SER A O 1
ATOM 1567 N N . ARG A 1 200 ? 3.584 13.779 1.250 1.00 95.81 200 ARG A N 1
ATOM 1568 C CA . ARG A 1 200 ? 4.762 13.197 1.917 1.00 95.81 200 ARG A CA 1
ATOM 1569 C C . ARG A 1 200 ? 4.992 11.737 1.550 1.00 95.81 200 ARG A C 1
ATOM 1571 O O . ARG A 1 200 ? 6.145 11.336 1.422 1.00 95.81 200 ARG A O 1
ATOM 1578 N N . ILE A 1 201 ? 3.926 10.956 1.384 1.00 96.38 201 ILE A N 1
ATOM 1579 C CA . ILE A 1 201 ? 4.027 9.565 0.939 1.00 96.38 201 ILE A CA 1
ATOM 1580 C C . ILE A 1 201 ? 4.521 9.505 -0.512 1.00 96.38 201 ILE A C 1
ATOM 1582 O O . ILE A 1 201 ? 5.402 8.698 -0.783 1.00 96.38 201 ILE A O 1
ATOM 1586 N N . PHE A 1 202 ? 4.067 10.380 -1.419 1.00 94.56 202 PHE A N 1
ATOM 1587 C CA . PHE A 1 202 ? 4.620 10.444 -2.783 1.00 94.56 202 PHE A CA 1
ATOM 1588 C C . PHE A 1 202 ? 6.127 10.689 -2.785 1.00 94.56 202 PHE A C 1
ATOM 1590 O O . PHE A 1 202 ? 6.864 9.969 -3.452 1.00 94.56 202 PHE A O 1
ATOM 1597 N N . TYR A 1 203 ? 6.607 11.648 -1.988 1.00 94.56 203 TYR A N 1
ATOM 1598 C CA . TYR A 1 203 ? 8.046 11.885 -1.859 1.00 94.56 203 TYR A CA 1
ATOM 1599 C C . TYR A 1 203 ? 8.785 10.720 -1.190 1.00 94.56 203 TYR A C 1
ATOM 1601 O O . TYR A 1 203 ? 9.935 10.449 -1.536 1.00 94.56 203 TYR A O 1
ATOM 1609 N N . ALA A 1 204 ? 8.147 10.011 -0.252 1.00 96.25 204 ALA A N 1
ATOM 1610 C CA . ALA A 1 204 ? 8.717 8.798 0.326 1.00 96.25 204 ALA A CA 1
ATOM 1611 C C . ALA A 1 204 ? 8.895 7.711 -0.745 1.00 96.25 204 ALA A C 1
ATOM 1613 O O . ALA A 1 204 ? 9.987 7.158 -0.842 1.00 96.25 204 ALA A O 1
ATOM 1614 N N . VAL A 1 205 ? 7.879 7.479 -1.585 1.00 94.81 205 VAL A N 1
ATOM 1615 C CA . VAL A 1 205 ? 7.940 6.537 -2.716 1.00 94.81 205 VAL A CA 1
ATOM 1616 C C . VAL A 1 205 ? 9.048 6.932 -3.685 1.00 94.81 205 VAL A C 1
ATOM 1618 O O . VAL A 1 205 ? 9.924 6.117 -3.948 1.00 94.81 205 VAL A O 1
ATOM 1621 N N . GLU A 1 206 ? 9.083 8.190 -4.127 1.00 92.50 206 GLU A N 1
ATOM 1622 C CA . GLU A 1 206 ? 10.134 8.706 -5.016 1.00 92.50 206 GLU A CA 1
ATOM 1623 C C . GLU A 1 206 ? 11.540 8.448 -4.450 1.00 92.50 206 GLU A C 1
ATOM 1625 O O . GLU A 1 206 ? 12.423 7.913 -5.121 1.00 92.50 206 GLU A O 1
ATOM 1630 N N . SER A 1 207 ? 11.754 8.811 -3.183 1.00 94.12 207 SER A N 1
ATOM 1631 C CA . SER A 1 207 ? 13.073 8.712 -2.559 1.00 94.12 207 SER A CA 1
ATOM 1632 C C . SER A 1 207 ? 13.526 7.268 -2.326 1.00 94.12 207 SER A C 1
ATOM 1634 O O . SER A 1 207 ? 14.709 6.975 -2.513 1.00 94.12 207 SER A O 1
ATOM 1636 N N . ALA A 1 208 ? 12.606 6.375 -1.948 1.00 94.25 208 ALA A N 1
ATOM 1637 C CA . ALA A 1 208 ? 12.899 4.970 -1.681 1.00 94.25 208 ALA A CA 1
ATOM 1638 C C . ALA A 1 208 ? 13.108 4.181 -2.982 1.00 94.25 208 ALA A C 1
ATOM 1640 O O . ALA A 1 208 ? 14.075 3.435 -3.111 1.00 94.25 208 ALA A O 1
ATOM 1641 N N . MET A 1 209 ? 12.274 4.418 -3.999 1.00 92.00 209 MET A N 1
ATOM 1642 C CA . MET A 1 209 ? 12.326 3.698 -5.279 1.00 92.00 209 MET A CA 1
ATOM 1643 C C . MET A 1 209 ? 13.471 4.162 -6.196 1.00 92.00 209 MET A C 1
ATOM 1645 O O . MET A 1 209 ? 13.660 3.643 -7.302 1.00 92.00 209 MET A O 1
ATOM 1649 N N . ARG A 1 210 ? 14.297 5.120 -5.757 1.00 89.69 210 ARG A N 1
ATOM 1650 C CA . ARG A 1 210 ? 15.401 5.680 -6.548 1.00 89.69 210 ARG A CA 1
ATOM 1651 C C . ARG A 1 210 ? 16.447 4.647 -6.976 1.00 89.69 210 ARG A C 1
ATOM 1653 O O . ARG A 1 210 ? 17.065 4.814 -8.025 1.00 89.69 210 ARG A O 1
ATOM 1660 N N . ARG A 1 211 ? 16.642 3.564 -6.228 1.00 87.62 211 ARG A N 1
ATOM 1661 C CA . ARG A 1 211 ? 17.594 2.502 -6.605 1.00 87.62 211 ARG A CA 1
ATOM 1662 C C . ARG A 1 211 ? 16.942 1.338 -7.354 1.00 87.62 211 ARG A C 1
ATOM 1664 O O . ARG A 1 211 ? 17.653 0.555 -7.977 1.00 87.62 211 ARG A O 1
ATOM 1671 N N . CYS A 1 212 ? 15.613 1.256 -7.345 1.00 88.62 212 CYS A N 1
ATOM 1672 C CA . CYS A 1 212 ? 14.851 0.224 -8.040 1.00 88.62 212 CYS A CA 1
ATOM 1673 C C . CYS A 1 212 ? 14.832 0.463 -9.562 1.00 88.62 212 CYS A C 1
ATOM 1675 O O . CYS A 1 212 ? 15.015 1.590 -10.033 1.00 88.62 212 CYS A O 1
ATOM 1677 N N . GLY A 1 213 ? 14.586 -0.596 -10.341 1.00 85.88 213 GLY A N 1
ATOM 1678 C CA . GLY A 1 213 ? 14.505 -0.525 -11.809 1.00 85.88 213 GLY A CA 1
ATOM 1679 C C . GLY A 1 213 ? 13.213 0.096 -12.359 1.00 85.88 213 GLY A C 1
ATOM 1680 O O . GLY A 1 213 ? 13.158 0.443 -13.534 1.00 85.88 213 GLY A O 1
ATOM 1681 N N . TYR A 1 214 ? 12.193 0.251 -11.517 1.00 87.94 214 TYR A N 1
ATOM 1682 C CA . TYR A 1 214 ? 10.881 0.812 -11.838 1.00 87.94 214 TYR A CA 1
ATOM 1683 C C . TYR A 1 214 ? 10.350 1.614 -10.642 1.00 87.94 214 TYR A C 1
ATOM 1685 O O . TYR A 1 214 ? 10.853 1.466 -9.525 1.00 87.94 214 TYR A O 1
ATOM 1693 N N . SER A 1 215 ? 9.340 2.452 -10.875 1.00 90.19 215 SER A N 1
ATOM 1694 C CA . SER A 1 215 ? 8.592 3.142 -9.816 1.00 90.19 215 SER A CA 1
ATOM 1695 C C . SER A 1 215 ? 7.249 2.455 -9.543 1.00 90.19 215 SER A C 1
ATOM 1697 O O . SER A 1 215 ? 6.803 1.629 -10.338 1.00 90.19 215 SER A O 1
ATOM 1699 N N . LEU A 1 216 ? 6.593 2.754 -8.417 1.00 89.94 216 LEU A N 1
ATOM 1700 C CA . LEU A 1 216 ? 5.341 2.080 -8.038 1.00 89.94 216 LEU A CA 1
ATOM 1701 C C . LEU A 1 216 ? 4.124 2.529 -8.858 1.00 89.94 216 LEU A C 1
ATOM 1703 O O . LEU A 1 216 ? 3.137 1.804 -8.881 1.00 89.94 216 LEU A O 1
ATOM 1707 N N . GLY A 1 217 ? 4.168 3.690 -9.514 1.00 87.38 217 GLY A N 1
ATOM 1708 C CA . GLY A 1 217 ? 3.055 4.205 -10.310 1.00 87.38 217 GLY A CA 1
ATOM 1709 C C . GLY A 1 217 ? 1.867 4.656 -9.461 1.00 87.38 217 GLY A C 1
ATOM 1710 O O . GLY A 1 217 ? 0.717 4.505 -9.862 1.00 87.38 217 GLY A O 1
ATOM 1711 N N . LEU A 1 218 ? 2.111 5.202 -8.271 1.00 88.00 218 LEU A N 1
ATOM 1712 C CA . LEU A 1 218 ? 1.072 5.684 -7.358 1.00 88.00 218 LEU A CA 1
ATOM 1713 C C . LEU A 1 218 ? 0.766 7.178 -7.522 1.00 88.00 218 LEU A C 1
ATOM 1715 O O . LEU A 1 218 ? -0.104 7.693 -6.826 1.00 88.00 218 LEU A O 1
ATOM 1719 N N . GLY A 1 219 ? 1.439 7.870 -8.441 1.00 84.12 219 GLY A N 1
ATOM 1720 C CA . GLY A 1 219 ? 1.323 9.318 -8.644 1.00 84.12 219 GLY A CA 1
ATOM 1721 C C . GLY A 1 219 ? 2.482 10.119 -8.055 1.00 84.12 219 GLY A C 1
ATOM 1722 O O . GLY A 1 219 ? 2.391 11.339 -7.941 1.00 84.12 219 GLY A O 1
ATOM 1723 N N . GLU A 1 220 ? 3.568 9.442 -7.685 1.00 87.88 220 GLU A N 1
ATOM 1724 C CA . GLU A 1 220 ? 4.852 10.071 -7.411 1.00 87.88 220 GLU A CA 1
ATOM 1725 C C . GLU A 1 220 ? 5.407 10.824 -8.640 1.00 87.88 220 GLU A C 1
ATOM 1727 O O . GLU A 1 220 ? 5.088 10.462 -9.778 1.00 87.88 220 GLU A O 1
ATOM 1732 N N . PRO A 1 221 ? 6.251 11.857 -8.433 1.00 82.50 221 PRO A N 1
ATOM 1733 C CA . PRO A 1 221 ? 6.787 12.675 -9.523 1.00 82.50 221 PRO A CA 1
ATOM 1734 C C . PRO A 1 221 ? 7.602 11.897 -10.563 1.00 82.50 221 PRO A C 1
ATOM 1736 O O . PRO A 1 221 ? 7.581 12.275 -11.732 1.00 82.50 221 PRO A O 1
ATOM 1739 N N . ASN A 1 222 ? 8.298 10.829 -10.152 1.00 84.00 222 ASN A N 1
ATOM 1740 C CA . ASN A 1 222 ? 9.150 9.986 -10.988 1.00 84.00 222 ASN A CA 1
ATOM 1741 C C . ASN A 1 222 ? 10.186 10.799 -11.783 1.00 84.00 222 ASN A C 1
ATOM 1743 O O . ASN A 1 222 ? 10.194 10.815 -13.016 1.00 84.00 222 ASN A O 1
ATOM 1747 N N . LEU A 1 223 ? 11.076 11.487 -11.059 1.00 81.69 223 LEU A N 1
ATOM 1748 C CA . LEU A 1 223 ? 12.045 12.429 -11.638 1.00 81.69 223 LEU A CA 1
ATOM 1749 C C . LEU A 1 223 ? 13.082 11.743 -12.539 1.00 81.69 223 LEU A C 1
ATOM 1751 O O . LEU A 1 223 ? 13.644 12.375 -13.432 1.00 81.69 223 LEU A O 1
ATOM 1755 N N . ASP A 1 224 ? 13.325 10.453 -12.311 1.00 79.50 224 ASP A N 1
ATOM 1756 C CA . ASP A 1 224 ? 14.251 9.635 -13.096 1.00 79.50 224 ASP A CA 1
ATOM 1757 C C . ASP A 1 224 ? 13.605 9.074 -14.386 1.00 79.50 224 ASP A C 1
ATOM 1759 O O . ASP A 1 224 ? 14.287 8.417 -15.173 1.00 79.50 224 ASP A O 1
ATOM 1763 N N . GLY A 1 225 ? 12.303 9.308 -14.616 1.00 76.75 225 GLY A N 1
ATOM 1764 C CA . GLY A 1 225 ? 11.587 8.850 -15.813 1.00 76.75 225 GLY A CA 1
ATOM 1765 C C . GLY A 1 225 ? 11.533 7.326 -15.954 1.00 76.75 225 GLY A C 1
ATOM 1766 O O . GLY A 1 225 ? 11.540 6.799 -17.067 1.00 76.75 225 GLY A O 1
ATOM 1767 N N . LYS A 1 226 ? 11.527 6.607 -14.828 1.00 84.06 226 LYS A N 1
ATOM 1768 C CA . LYS A 1 226 ? 11.516 5.140 -14.794 1.00 84.06 226 LYS A CA 1
ATOM 1769 C C . LYS A 1 226 ? 10.178 4.603 -15.272 1.00 84.06 226 LYS A C 1
ATOM 1771 O O . LYS A 1 226 ? 9.171 5.294 -15.140 1.00 84.06 226 LYS A O 1
ATOM 1776 N N . PRO A 1 227 ? 10.115 3.365 -15.770 1.00 85.00 227 PRO A N 1
ATOM 1777 C CA . PRO A 1 227 ? 8.826 2.799 -16.097 1.00 85.00 227 PRO A CA 1
ATOM 1778 C C . PRO A 1 227 ? 8.059 2.452 -14.804 1.00 85.00 227 PRO A C 1
ATOM 1780 O O . PRO A 1 227 ? 8.664 2.257 -13.743 1.00 85.00 227 PRO A O 1
ATOM 1783 N N . ASN A 1 228 ? 6.728 2.402 -14.880 1.00 86.81 228 ASN A N 1
ATOM 1784 C CA . ASN A 1 228 ? 5.871 2.196 -13.709 1.00 86.81 228 ASN A CA 1
ATOM 1785 C C . ASN A 1 228 ? 5.464 0.730 -13.587 1.00 86.81 228 ASN A C 1
ATOM 1787 O O . ASN A 1 228 ? 5.136 0.092 -14.584 1.00 86.81 228 ASN A O 1
ATOM 1791 N N . LEU A 1 229 ? 5.422 0.210 -12.364 1.00 90.25 229 LEU A N 1
ATOM 1792 C CA . LEU A 1 229 ? 4.747 -1.047 -12.063 1.00 90.25 229 LEU A CA 1
ATOM 1793 C C . LEU A 1 229 ? 3.253 -0.918 -12.403 1.00 90.25 229 LEU A C 1
ATOM 1795 O O . LEU A 1 229 ? 2.635 0.105 -12.100 1.00 90.25 229 LEU A O 1
ATOM 1799 N N . ASP A 1 230 ? 2.652 -1.961 -12.978 1.00 89.81 230 ASP A N 1
ATOM 1800 C CA . ASP A 1 230 ? 1.194 -2.064 -13.087 1.00 89.81 230 ASP A CA 1
ATOM 1801 C C . ASP A 1 230 ? 0.588 -2.356 -11.705 1.00 89.81 230 ASP A C 1
ATOM 1803 O O . ASP A 1 230 ? 0.239 -3.487 -11.353 1.00 89.81 230 ASP A O 1
ATOM 1807 N N . TYR A 1 231 ? 0.531 -1.311 -10.877 1.00 91.38 231 TYR A N 1
ATOM 1808 C CA . TYR A 1 231 ? 0.105 -1.402 -9.485 1.00 91.38 231 TYR A CA 1
ATOM 1809 C C . TYR A 1 231 ? -1.299 -1.993 -9.353 1.00 91.38 231 TYR A C 1
ATOM 1811 O O . TYR A 1 231 ? -1.555 -2.772 -8.436 1.00 91.38 231 TYR A O 1
ATOM 1819 N N . ASP A 1 232 ? -2.207 -1.653 -10.268 1.00 90.25 232 ASP A N 1
ATOM 1820 C CA . ASP A 1 232 ? -3.591 -2.120 -10.220 1.00 90.25 232 ASP A CA 1
ATOM 1821 C C . ASP A 1 232 ? -3.698 -3.611 -10.542 1.00 90.25 232 ASP A C 1
ATOM 1823 O O . ASP A 1 232 ? -4.446 -4.318 -9.861 1.00 90.25 232 ASP A O 1
ATOM 1827 N N . ALA A 1 233 ? -2.917 -4.103 -11.508 1.00 89.75 233 ALA A N 1
ATOM 1828 C CA . ALA A 1 233 ? -2.870 -5.525 -11.829 1.00 89.75 233 ALA A CA 1
ATOM 1829 C C . ALA A 1 233 ? -2.251 -6.359 -10.695 1.00 89.75 233 ALA A C 1
ATOM 1831 O O . ALA A 1 233 ? -2.750 -7.440 -10.388 1.00 89.75 233 ALA A O 1
ATOM 1832 N N . VAL A 1 234 ? -1.203 -5.848 -10.037 1.00 91.19 234 VAL A N 1
ATOM 1833 C CA . VAL A 1 234 ? -0.508 -6.567 -8.954 1.00 91.19 234 VAL A CA 1
ATOM 1834 C C . VAL A 1 234 ? -1.272 -6.493 -7.633 1.00 91.19 234 VAL A C 1
ATOM 1836 O O . VAL A 1 234 ? -1.580 -7.515 -7.021 1.00 91.19 234 VAL A O 1
ATOM 1839 N N . CYS A 1 235 ? -1.557 -5.280 -7.155 1.00 91.38 235 CYS A N 1
ATOM 1840 C CA . CYS A 1 235 ? -2.134 -5.054 -5.831 1.00 91.38 235 CYS A CA 1
ATOM 1841 C C . CYS A 1 235 ? -3.628 -5.404 -5.796 1.00 91.38 235 CYS A C 1
ATOM 1843 O O . CYS A 1 235 ? -4.124 -5.895 -4.779 1.00 91.38 235 CYS A O 1
ATOM 1845 N N . ARG A 1 236 ? -4.341 -5.180 -6.909 1.00 91.62 236 ARG A N 1
ATOM 1846 C CA . ARG A 1 236 ? -5.802 -5.307 -7.033 1.00 91.62 236 ARG A CA 1
ATOM 1847 C C . ARG A 1 236 ? -6.563 -4.571 -5.914 1.00 91.62 236 ARG A C 1
ATOM 1849 O O . ARG A 1 236 ? -7.323 -5.190 -5.158 1.00 91.62 236 ARG A O 1
ATOM 1856 N N . PRO A 1 237 ? -6.418 -3.233 -5.797 1.00 90.25 237 PRO A N 1
ATOM 1857 C CA . PRO A 1 237 ? -7.014 -2.459 -4.700 1.00 90.25 237 PRO A CA 1
ATOM 1858 C C . PRO A 1 237 ? -8.539 -2.609 -4.569 1.00 90.25 237 PRO A C 1
ATOM 1860 O O . PRO A 1 237 ? -9.097 -2.511 -3.473 1.00 90.25 237 PRO A O 1
ATOM 1863 N N . SER A 1 238 ? -9.233 -2.834 -5.687 1.00 88.94 238 SER A N 1
ATOM 1864 C CA . SER A 1 238 ? -10.684 -3.031 -5.759 1.00 88.94 238 SER A CA 1
ATOM 1865 C C . SER A 1 238 ? -11.129 -4.362 -5.143 1.00 88.94 238 SER A C 1
ATOM 1867 O O . SER A 1 238 ? -12.079 -4.377 -4.357 1.00 88.94 238 SER A O 1
ATOM 1869 N N . GLU A 1 239 ? -10.428 -5.457 -5.437 1.00 90.56 239 GLU A N 1
ATOM 1870 C CA . GLU A 1 239 ? -10.680 -6.780 -4.850 1.00 90.56 239 GLU A CA 1
ATOM 1871 C C . GLU A 1 239 ? -10.389 -6.769 -3.349 1.00 90.56 239 GLU A C 1
ATOM 1873 O O . GLU A 1 239 ? -11.225 -7.191 -2.548 1.00 90.56 239 GLU A O 1
ATOM 1878 N N . LEU A 1 240 ? -9.262 -6.166 -2.955 1.00 90.62 240 LEU A N 1
ATOM 1879 C CA . LEU A 1 240 ? -8.905 -5.977 -1.551 1.00 90.62 240 LEU A CA 1
ATOM 1880 C C . LEU A 1 240 ? -9.969 -5.159 -0.805 1.00 90.62 240 LEU A C 1
ATOM 1882 O O . LEU A 1 240 ? -10.321 -5.460 0.336 1.00 90.62 240 LEU A O 1
ATOM 1886 N N . HIS A 1 241 ? -10.543 -4.143 -1.459 1.00 88.00 241 HIS A N 1
ATOM 1887 C CA . HIS A 1 241 ? -11.654 -3.394 -0.885 1.00 88.00 241 HIS A CA 1
ATOM 1888 C C . HIS A 1 241 ? -12.915 -4.240 -0.721 1.00 88.00 241 HIS A C 1
ATOM 1890 O O . HIS A 1 241 ? -13.613 -4.094 0.288 1.00 88.00 241 HIS A O 1
ATOM 1896 N N . ALA A 1 242 ? -13.232 -5.072 -1.712 1.00 88.88 242 ALA A N 1
ATOM 1897 C CA . ALA A 1 242 ? -14.448 -5.872 -1.724 1.00 88.88 242 ALA A CA 1
ATOM 1898 C C . ALA A 1 242 ? -14.522 -6.814 -0.514 1.00 88.88 242 ALA A C 1
ATOM 1900 O O . ALA A 1 242 ? -15.617 -7.022 0.005 1.00 88.88 242 ALA A O 1
ATOM 1901 N N . LEU A 1 243 ? -13.374 -7.263 0.012 1.00 85.69 243 LEU A N 1
ATOM 1902 C CA . LEU A 1 243 ? -13.289 -8.074 1.234 1.00 85.69 243 LEU A CA 1
ATOM 1903 C C . LEU A 1 243 ? -13.874 -7.394 2.480 1.00 85.69 243 LEU A C 1
ATOM 1905 O O . LEU A 1 243 ? -14.281 -8.077 3.417 1.00 85.69 243 LEU A O 1
ATOM 1909 N N . LYS A 1 244 ? -13.978 -6.057 2.498 1.00 78.06 244 LYS A N 1
ATOM 1910 C CA . LYS A 1 244 ? -14.649 -5.326 3.585 1.00 78.06 244 LYS A CA 1
ATOM 1911 C C . LYS A 1 244 ? -16.140 -5.682 3.685 1.00 78.06 244 LYS A C 1
ATOM 1913 O O . LYS A 1 244 ? -16.701 -5.571 4.773 1.00 78.06 244 LYS A O 1
ATOM 1918 N N . LYS A 1 245 ? -16.791 -6.054 2.573 1.00 67.31 245 LYS A N 1
ATOM 1919 C CA . LYS A 1 245 ? -18.225 -6.371 2.559 1.00 67.31 245 LYS A CA 1
ATOM 1920 C C . LYS A 1 245 ? -18.463 -7.694 3.286 1.00 67.31 245 LYS A C 1
ATOM 1922 O O . LYS A 1 245 ? -18.177 -8.771 2.767 1.00 67.31 245 LYS A O 1
ATOM 1927 N N . GLY A 1 246 ? -18.946 -7.600 4.520 1.00 60.03 246 GLY A N 1
ATOM 1928 C CA . GLY A 1 246 ? -19.201 -8.736 5.404 1.00 60.03 246 GLY A CA 1
ATOM 1929 C C . GLY A 1 246 ? -20.683 -9.109 5.474 1.00 60.03 246 GLY A C 1
ATOM 1930 O O . GLY A 1 246 ? -21.547 -8.371 5.015 1.00 60.03 246 GLY A O 1
ATOM 1931 N N . ALA A 1 247 ? -20.989 -10.243 6.114 1.00 50.78 247 ALA A N 1
ATOM 1932 C CA . ALA A 1 247 ? -22.340 -10.809 6.251 1.00 50.78 247 ALA A CA 1
ATOM 1933 C C . ALA A 1 247 ? -23.406 -9.849 6.834 1.00 50.78 247 ALA A C 1
ATOM 1935 O O . ALA A 1 247 ? -24.598 -10.069 6.636 1.00 50.78 247 ALA A O 1
ATOM 1936 N N . LEU A 1 248 ? -22.995 -8.775 7.517 1.00 49.66 248 LEU A N 1
ATOM 1937 C CA . LEU A 1 248 ? -23.892 -7.740 8.042 1.00 49.66 248 LEU A CA 1
ATOM 1938 C C . LEU A 1 248 ? -24.477 -6.822 6.956 1.00 49.66 248 LEU A C 1
ATOM 1940 O O . LEU A 1 248 ? -25.548 -6.260 7.169 1.00 49.66 248 LEU A O 1
ATOM 1944 N N . ASP A 1 249 ? -23.848 -6.720 5.782 1.00 49.78 249 ASP A N 1
ATOM 1945 C CA . ASP A 1 249 ? -24.364 -5.912 4.667 1.00 49.78 249 ASP A CA 1
ATOM 1946 C C . ASP A 1 249 ? -25.588 -6.567 3.989 1.00 49.78 249 ASP A C 1
ATOM 1948 O O . ASP A 1 249 ? -26.332 -5.904 3.268 1.00 49.78 249 ASP A O 1
ATOM 1952 N N . TYR A 1 250 ? -25.847 -7.856 4.256 1.00 49.03 250 TYR A N 1
ATOM 1953 C CA . TYR A 1 250 ? -27.045 -8.572 3.793 1.00 49.03 250 TYR A CA 1
ATOM 1954 C C . TYR A 1 250 ? -28.268 -8.384 4.705 1.00 49.03 250 TYR A C 1
ATOM 1956 O O . TYR A 1 250 ? -29.369 -8.773 4.326 1.00 49.03 250 TYR A O 1
ATOM 1964 N N . ILE A 1 251 ? -28.112 -7.777 5.888 1.00 49.88 251 ILE A N 1
ATOM 1965 C CA . ILE A 1 251 ? -29.209 -7.616 6.862 1.00 49.88 251 ILE A CA 1
ATOM 1966 C C . ILE A 1 251 ? -30.086 -6.381 6.552 1.00 49.88 251 ILE A C 1
ATOM 1968 O O . ILE A 1 251 ? -31.108 -6.174 7.196 1.00 49.88 251 ILE A O 1
ATOM 1972 N N . GLN A 1 252 ? -29.752 -5.569 5.541 1.00 43.78 252 GLN A N 1
ATOM 1973 C CA . GLN A 1 252 ? -30.469 -4.316 5.251 1.00 43.78 252 GLN A CA 1
ATOM 1974 C C . GLN A 1 252 ? -31.325 -4.275 3.975 1.00 43.78 252 GLN A C 1
ATOM 1976 O O . GLN A 1 252 ? -31.741 -3.191 3.586 1.00 43.78 252 GLN A O 1
ATOM 1981 N N . ASN A 1 253 ? -31.669 -5.412 3.361 1.00 39.34 253 ASN A N 1
ATOM 1982 C CA . ASN A 1 253 ? -32.612 -5.445 2.229 1.00 39.34 253 ASN A CA 1
ATOM 1983 C C . ASN A 1 253 ? -33.642 -6.586 2.348 1.00 39.34 253 ASN A C 1
ATOM 1985 O O . ASN A 1 253 ? -33.736 -7.432 1.458 1.00 39.34 253 ASN A O 1
ATOM 1989 N N . SER A 1 254 ? -34.409 -6.614 3.441 1.00 35.72 254 SER A N 1
ATOM 1990 C CA . SER A 1 254 ? -35.621 -7.441 3.572 1.00 35.72 254 SER A CA 1
ATOM 1991 C C . SER A 1 254 ? -36.789 -6.615 4.081 1.00 35.72 254 SER A C 1
ATOM 1993 O O . SER A 1 254 ? -36.596 -5.992 5.151 1.00 35.72 254 SER A O 1
#

Foldseek 3Di:
DDDDDDDDDDDDDDDDDDDDDDDDDDDPPDDDPPPPPPPPPPPPPDDDDPVVVVVVCQVQVVVLVVVLLPDDPLVLQPLLSPLQVLLLVLLVLLVVLVVLLPDPDPPRPSVVVLVVSLVVNLVSLLVSLVSQLPRPSQPSFQWDDQQVPPDDDPDPPPDPQPQDQDPDPPDRRGRGLAADPQRCLVVLCVDPSRVVSSLSSLVSQLVNNVSGQAGQSNSRNNPVSHIHGPSCVRNVSVSSVVSVDHPVVVVPDD